Protein AF-A0A7C2F776-F1 (afdb_monomer_lite)

pLDDT: mean 83.26, std 16.02, range [35.5, 97.94]

Structure (mmCIF, N/CA/C/O backbone):
data_AF-A0A7C2F776-F1
#
_entry.id   AF-A0A7C2F776-F1
#
loop_
_atom_site.group_PDB
_atom_site.id
_atom_site.type_symbol
_atom_site.label_atom_id
_atom_site.label_alt_id
_atom_site.label_comp_id
_atom_site.label_asym_id
_atom_site.label_entity_id
_atom_site.label_seq_id
_atom_site.pdbx_PDB_ins_code
_atom_site.Cartn_x
_atom_site.Cartn_y
_atom_site.Cartn_z
_atom_site.occupancy
_atom_site.B_iso_or_equiv
_atom_site.auth_seq_id
_atom_site.auth_comp_id
_atom_site.auth_asym_id
_atom_site.auth_atom_id
_atom_site.pdbx_PDB_model_num
ATOM 1 N N . ARG A 1 1 ? -10.309 -4.445 28.073 1.00 80.62 1 ARG A N 1
ATOM 2 C CA . ARG A 1 1 ? -9.523 -4.459 29.338 1.00 80.62 1 ARG A CA 1
ATOM 3 C C . ARG A 1 1 ? -9.257 -3.067 29.926 1.00 80.62 1 ARG A C 1
ATOM 5 O O . ARG A 1 1 ? -9.629 -2.869 31.067 1.00 80.62 1 ARG A O 1
ATOM 12 N N . PHE A 1 2 ? -8.648 -2.115 29.204 1.00 92.31 2 PHE A N 1
ATOM 13 C CA . PHE A 1 2 ? -8.266 -0.810 29.790 1.00 92.31 2 PHE A CA 1
ATOM 14 C C . PHE A 1 2 ? -9.158 0.370 29.368 1.00 92.31 2 PHE A C 1
ATOM 16 O O . PHE A 1 2 ? -9.629 1.117 30.221 1.00 92.31 2 PHE A O 1
ATOM 23 N N . LEU A 1 3 ? -9.434 0.521 28.067 1.00 92.81 3 LEU A N 1
ATOM 24 C CA . LEU A 1 3 ? -10.125 1.705 27.530 1.00 92.81 3 LEU A CA 1
ATOM 25 C C . LEU A 1 3 ? -11.588 1.803 27.981 1.00 92.81 3 LEU A C 1
ATOM 27 O O . LEU A 1 3 ? -12.019 2.850 28.453 1.00 92.81 3 LEU A O 1
ATOM 31 N N . VAL A 1 4 ? -12.335 0.697 27.883 1.00 92.50 4 VAL A N 1
ATOM 32 C CA . VAL A 1 4 ? -13.761 0.648 28.243 1.00 92.50 4 VAL A CA 1
ATOM 33 C C . VAL A 1 4 ? -13.994 1.011 29.719 1.00 92.50 4 VAL A C 1
ATOM 35 O O . VAL A 1 4 ? -14.730 1.969 29.958 1.00 92.50 4 VAL A O 1
ATOM 38 N N . PRO A 1 5 ? -13.336 0.376 30.717 1.00 92.06 5 PRO A N 1
ATOM 39 C CA . PRO A 1 5 ? -13.535 0.757 32.119 1.00 92.06 5 PRO A CA 1
ATOM 40 C C . PRO A 1 5 ? -13.157 2.212 32.412 1.00 92.06 5 PRO A C 1
ATOM 42 O O . PRO A 1 5 ? -13.859 2.895 33.159 1.00 92.06 5 PRO A O 1
ATOM 45 N N . LYS A 1 6 ? -12.072 2.708 31.799 1.00 92.88 6 LYS A N 1
ATOM 46 C CA . LYS A 1 6 ? -11.618 4.097 31.954 1.00 92.88 6 LYS A CA 1
ATOM 47 C C . LYS A 1 6 ? -12.678 5.088 31.465 1.00 92.88 6 LYS A C 1
ATOM 49 O O . LYS A 1 6 ? -13.016 6.020 32.194 1.00 92.88 6 LYS A O 1
ATOM 54 N N . GLN A 1 7 ? -13.229 4.868 30.270 1.00 93.94 7 GLN A N 1
ATOM 55 C CA . GLN A 1 7 ? -14.255 5.742 29.696 1.00 93.94 7 GLN A CA 1
ATOM 56 C C . GLN A 1 7 ? -15.590 5.638 30.443 1.00 93.94 7 GLN A C 1
ATOM 58 O O . GLN A 1 7 ? -16.202 6.667 30.716 1.00 93.94 7 GLN A O 1
ATOM 63 N N . MET A 1 8 ? -16.013 4.436 30.855 1.00 92.06 8 MET A N 1
ATOM 64 C CA . MET A 1 8 ? -17.223 4.258 31.673 1.00 92.06 8 MET A CA 1
ATOM 65 C C . MET A 1 8 ? -17.137 5.045 32.984 1.00 92.06 8 MET A C 1
ATOM 67 O O . MET A 1 8 ? -18.049 5.818 33.286 1.00 92.06 8 MET A O 1
ATOM 71 N N . LYS A 1 9 ? -16.007 4.933 33.702 1.00 91.31 9 LYS A N 1
ATOM 72 C CA . LYS A 1 9 ? -15.755 5.677 34.945 1.00 91.31 9 LYS A CA 1
ATOM 73 C C . LYS A 1 9 ? -15.788 7.191 34.724 1.00 91.31 9 LYS A C 1
ATOM 75 O O . LYS A 1 9 ? -16.420 7.895 35.503 1.00 91.31 9 LYS A O 1
ATOM 80 N N . ALA A 1 10 ? -15.159 7.685 33.655 1.00 90.75 10 ALA A N 1
ATOM 81 C CA . ALA A 1 10 ? -15.147 9.113 33.325 1.00 90.75 10 ALA A CA 1
ATOM 82 C C . ALA A 1 10 ? -16.549 9.681 33.032 1.00 90.75 10 ALA A C 1
ATOM 84 O O . ALA A 1 10 ? -16.799 10.857 33.274 1.00 90.75 10 ALA A O 1
ATOM 85 N N . THR A 1 11 ? -17.469 8.850 32.533 1.00 89.31 11 THR A N 1
ATOM 86 C CA . THR A 1 11 ? -18.868 9.232 32.262 1.00 89.31 11 THR A CA 1
ATOM 87 C C . THR A 1 11 ? -19.850 8.886 33.385 1.00 89.31 11 THR A C 1
ATOM 89 O O . THR A 1 11 ? -21.048 9.083 33.210 1.00 89.31 11 THR A O 1
ATOM 92 N N . GLY A 1 12 ? -19.379 8.346 34.515 1.00 87.31 12 GLY A N 1
ATOM 93 C CA . GLY A 1 12 ? -20.242 7.936 35.631 1.00 87.31 12 GLY A CA 1
ATOM 94 C C . GLY A 1 12 ? -21.111 6.701 35.351 1.00 87.31 12 GLY A C 1
ATOM 95 O O . GLY A 1 12 ? -22.090 6.461 36.055 1.00 87.31 12 GLY A O 1
ATOM 96 N N . LEU A 1 13 ? -20.782 5.904 34.331 1.00 87.88 13 LEU A N 1
ATOM 97 C CA . LEU A 1 13 ? -21.519 4.686 34.001 1.00 87.88 13 LEU A CA 1
ATOM 98 C C . LEU A 1 13 ? -21.049 3.510 34.862 1.00 87.88 13 LEU A C 1
ATOM 100 O O . LEU A 1 13 ? -19.850 3.289 35.040 1.00 87.88 13 LEU A O 1
ATOM 104 N N . ARG A 1 14 ? -22.009 2.721 35.352 1.00 86.69 14 ARG A N 1
ATOM 105 C CA . ARG A 1 14 ? -21.772 1.472 36.084 1.00 86.69 14 ARG A CA 1
ATOM 106 C C . ARG A 1 14 ? -21.839 0.268 35.132 1.00 86.69 14 ARG A C 1
ATOM 108 O O . ARG A 1 14 ? -22.480 0.379 34.085 1.00 86.69 14 ARG A O 1
ATOM 115 N N . PRO A 1 15 ? -21.252 -0.889 35.492 1.00 84.19 15 PRO A N 1
ATOM 116 C CA . PRO A 1 15 ? -21.369 -2.131 34.712 1.00 84.19 15 PRO A CA 1
ATOM 117 C C . PRO A 1 15 ? -22.815 -2.578 34.450 1.00 84.19 15 PRO A C 1
ATOM 119 O O . PRO A 1 15 ? -23.092 -3.246 33.461 1.00 84.19 15 PRO A O 1
ATOM 122 N N . GLU A 1 16 ? -23.746 -2.179 35.316 1.00 84.50 16 GLU A N 1
ATOM 123 C CA . GLU A 1 16 ? -25.184 -2.431 35.174 1.00 84.50 16 GLU A CA 1
ATOM 124 C C . GLU A 1 16 ? -25.832 -1.600 34.055 1.00 84.50 16 GLU A C 1
ATOM 126 O O . GLU A 1 16 ? -26.869 -1.982 33.527 1.00 84.50 16 GLU A O 1
ATOM 131 N N . HIS A 1 17 ? -25.229 -0.469 33.677 1.00 85.12 17 HIS A N 1
ATOM 132 C CA . HIS A 1 17 ? -25.790 0.454 32.689 1.00 85.12 17 HIS A CA 1
ATOM 133 C C . HIS A 1 17 ? -25.336 0.143 31.260 1.00 85.12 17 HIS A C 1
ATOM 135 O O . HIS A 1 17 ? -26.083 0.387 30.314 1.00 85.12 17 HIS A O 1
ATOM 141 N N . LEU A 1 18 ? -24.098 -0.334 31.089 1.00 88.56 18 LEU A N 1
ATOM 142 C CA . LEU A 1 18 ? -23.457 -0.466 29.783 1.00 88.56 18 LEU A CA 1
ATOM 143 C C . LEU A 1 18 ? -22.517 -1.670 29.740 1.00 88.56 18 LEU A C 1
ATOM 145 O O . LEU A 1 18 ? -21.661 -1.831 30.609 1.00 88.56 18 LEU A O 1
ATOM 149 N N . GLU A 1 19 ? -22.622 -2.458 28.677 1.00 91.25 19 GLU A N 1
ATOM 150 C CA . GLU A 1 19 ? -21.680 -3.521 28.338 1.00 91.25 19 GLU A CA 1
ATOM 151 C C . GLU A 1 19 ? -21.302 -3.446 26.868 1.00 91.25 19 GLU A C 1
ATOM 153 O O . GLU A 1 19 ? -22.156 -3.350 25.992 1.00 91.25 19 GLU A O 1
ATOM 158 N N . PHE A 1 20 ? -20.001 -3.516 26.606 1.00 92.19 20 PHE A N 1
ATOM 159 C CA . PHE A 1 20 ? -19.478 -3.687 25.261 1.00 92.19 20 PHE A CA 1
ATOM 160 C C . PHE A 1 20 ? -19.271 -5.167 24.990 1.00 92.19 20 PHE A C 1
ATOM 162 O O . PHE A 1 20 ? -18.536 -5.823 25.726 1.00 92.19 20 PHE A O 1
ATOM 169 N N . GLN A 1 21 ? -19.877 -5.660 23.916 1.00 93.12 21 GLN A N 1
ATOM 170 C CA . GLN A 1 21 ? -19.554 -6.974 23.376 1.00 93.12 21 GLN A CA 1
ATOM 171 C C . GLN A 1 21 ? -18.449 -6.852 22.324 1.00 93.12 21 GLN A C 1
ATOM 173 O O . GLN A 1 21 ? -18.284 -5.799 21.696 1.00 93.12 21 GLN A O 1
ATOM 178 N N . ASP A 1 22 ? -17.725 -7.945 22.089 1.00 91.62 22 ASP A N 1
ATOM 179 C CA . ASP A 1 22 ? -16.634 -7.989 21.111 1.00 91.62 22 ASP A CA 1
ATOM 180 C C . ASP A 1 22 ? -17.056 -7.524 19.705 1.00 91.62 22 ASP A C 1
ATOM 182 O O . ASP A 1 22 ? -16.334 -6.706 19.133 1.00 91.62 22 ASP A O 1
ATOM 186 N N . PRO A 1 23 ? -18.238 -7.890 19.158 1.00 90.44 23 PRO A N 1
ATOM 187 C CA . PRO A 1 23 ? -18.688 -7.367 17.866 1.00 90.44 23 PRO A CA 1
ATOM 188 C C . PRO A 1 23 ? -18.869 -5.842 17.843 1.00 90.44 23 PRO A C 1
ATOM 190 O O . PRO A 1 23 ? -18.601 -5.198 16.829 1.00 90.44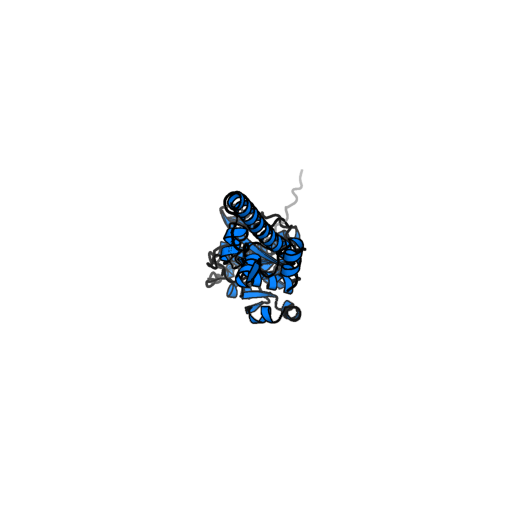 23 PRO A O 1
ATOM 193 N N . GLY A 1 24 ? -19.297 -5.239 18.958 1.00 91.25 24 GLY A N 1
ATOM 194 C CA . GLY A 1 24 ? -19.399 -3.785 19.083 1.00 91.25 24 GLY A CA 1
ATOM 195 C C . GLY A 1 24 ? -18.024 -3.117 19.090 1.00 91.25 24 GLY A C 1
ATOM 196 O O . GLY A 1 24 ? -17.810 -2.124 18.395 1.00 91.25 24 GLY A O 1
ATOM 197 N N . LEU A 1 25 ? -17.063 -3.690 19.821 1.00 92.38 25 LEU A N 1
ATOM 198 C CA . LEU A 1 25 ? -15.681 -3.198 19.839 1.00 92.38 25 LEU A CA 1
ATOM 199 C C . LEU A 1 25 ? -15.000 -3.350 18.477 1.00 92.38 25 LEU A C 1
ATOM 201 O O . LEU A 1 25 ? -14.364 -2.403 18.017 1.00 92.38 25 LEU A O 1
ATOM 205 N N . MET A 1 26 ? -15.179 -4.489 17.807 1.00 89.25 26 MET A N 1
ATOM 206 C CA . MET A 1 26 ? -14.661 -4.709 16.455 1.00 89.25 26 MET A CA 1
ATOM 207 C C . MET A 1 26 ? -15.255 -3.717 15.457 1.00 89.25 26 MET A C 1
ATOM 209 O O . MET A 1 26 ? -14.508 -3.121 14.685 1.00 89.25 26 MET A O 1
ATOM 213 N N . SER A 1 27 ? -16.563 -3.443 15.537 1.00 89.00 27 SER A N 1
ATOM 214 C CA . SER A 1 27 ? -17.199 -2.420 14.700 1.00 89.00 27 SER A CA 1
ATOM 215 C C . SER A 1 27 ? -16.596 -1.031 14.937 1.00 89.00 27 SER A C 1
ATOM 217 O O . SER A 1 27 ? -16.302 -0.323 13.978 1.00 89.00 27 SER A O 1
ATOM 219 N N . LEU A 1 28 ? -16.329 -0.639 16.189 1.00 90.88 28 LEU A N 1
ATOM 220 C CA . LEU A 1 28 ? -15.639 0.626 16.477 1.00 90.88 28 LEU A CA 1
ATOM 221 C C . LEU A 1 28 ? -14.243 0.675 15.846 1.00 90.88 28 LEU A C 1
ATOM 223 O O . LEU A 1 28 ? -13.892 1.680 15.226 1.00 90.88 28 LEU A O 1
ATOM 227 N N . ILE A 1 29 ? -13.478 -0.411 15.976 1.00 88.56 29 ILE A N 1
ATOM 228 C CA . ILE A 1 29 ? -12.121 -0.518 15.432 1.00 88.56 29 ILE A CA 1
ATOM 229 C C . ILE A 1 29 ? -12.142 -0.398 13.902 1.00 88.56 29 ILE A C 1
ATOM 231 O O . ILE A 1 29 ? -11.414 0.427 13.356 1.00 88.56 29 ILE A O 1
ATOM 235 N N . GLN A 1 30 ? -12.993 -1.168 13.223 1.00 83.44 30 GLN A N 1
ATOM 236 C CA . GLN A 1 30 ? -13.024 -1.263 11.759 1.00 83.44 30 GLN A CA 1
ATOM 237 C C . GLN A 1 30 ? -13.706 -0.058 11.095 1.00 83.44 30 GLN A C 1
ATOM 239 O O . GLN A 1 30 ? -13.187 0.499 10.129 1.00 83.44 30 GLN A O 1
ATOM 244 N N . ASN A 1 31 ? -14.842 0.388 11.637 1.00 86.19 31 ASN A N 1
ATOM 245 C CA . ASN A 1 31 ? -15.750 1.308 10.942 1.00 86.19 31 ASN A CA 1
ATOM 246 C C . ASN A 1 31 ? -15.657 2.763 11.427 1.00 86.19 31 ASN A C 1
ATOM 248 O O . ASN A 1 31 ? -16.145 3.679 10.759 1.00 86.19 31 ASN A O 1
ATOM 252 N N . TYR A 1 32 ? -15.052 3.010 12.594 1.00 87.69 32 TYR A N 1
ATOM 253 C CA . TYR A 1 32 ? -15.025 4.343 13.217 1.00 87.69 32 TYR A CA 1
ATOM 254 C C . TYR A 1 32 ? -13.618 4.824 13.593 1.00 87.69 32 TYR A C 1
ATOM 256 O O . TYR A 1 32 ? -13.451 5.996 13.953 1.00 87.69 32 TYR A O 1
ATOM 264 N N . THR A 1 33 ? -12.585 3.984 13.441 1.00 85.88 33 THR A N 1
ATOM 265 C CA . THR A 1 33 ? -11.194 4.349 13.744 1.00 85.88 33 THR A CA 1
ATOM 266 C C . THR A 1 33 ? -10.223 3.978 12.627 1.00 85.88 33 THR A C 1
ATOM 268 O O . THR A 1 33 ? -10.381 2.962 11.965 1.00 85.88 33 THR A O 1
ATOM 271 N N . ARG A 1 34 ? -9.191 4.807 12.416 1.00 79.44 34 ARG A N 1
ATOM 272 C CA . ARG A 1 34 ? -8.115 4.535 11.459 1.00 79.44 34 ARG A CA 1
ATOM 273 C C . ARG A 1 34 ? -6.801 5.139 11.939 1.00 79.44 34 ARG A C 1
ATOM 275 O O . ARG A 1 34 ? -6.441 6.255 11.598 1.00 79.44 34 ARG A O 1
ATOM 282 N N . GLU A 1 35 ? -6.129 4.410 12.816 1.00 76.25 35 GLU A N 1
ATOM 283 C CA . GLU A 1 35 ? -4.853 4.799 13.428 1.00 76.25 35 GLU A CA 1
ATOM 284 C C . GLU A 1 35 ? -4.020 3.548 13.738 1.00 76.25 35 GLU A C 1
ATOM 286 O O . GLU A 1 35 ? -4.560 2.442 13.727 1.00 76.25 35 GLU A O 1
ATOM 291 N N . ALA A 1 36 ? -2.716 3.700 13.975 1.00 69.44 36 ALA A N 1
ATOM 292 C CA . ALA A 1 36 ? -1.867 2.620 14.494 1.00 69.44 36 ALA A CA 1
ATOM 293 C C . ALA A 1 36 ? -1.982 2.461 16.025 1.00 69.44 36 ALA A C 1
ATOM 295 O O . ALA A 1 36 ? -1.753 1.380 16.558 1.00 69.44 36 ALA A O 1
ATOM 296 N N . GLY A 1 37 ? -2.336 3.542 16.730 1.00 85.00 37 GLY A N 1
ATOM 297 C CA . GLY A 1 37 ? -2.567 3.551 18.174 1.00 85.00 37 GLY A CA 1
ATOM 298 C C . GLY A 1 37 ? -4.021 3.262 18.557 1.00 85.00 37 GLY A C 1
ATOM 299 O O . GLY A 1 37 ? -4.775 2.665 17.799 1.00 85.00 37 GLY A O 1
ATOM 300 N N . VAL A 1 38 ? -4.417 3.712 19.752 1.00 91.94 38 VAL A N 1
ATOM 301 C CA . VAL A 1 38 ? -5.781 3.532 20.293 1.00 91.94 38 VAL A CA 1
ATOM 302 C C . VAL A 1 38 ? -6.421 4.838 20.789 1.00 91.94 38 VAL A C 1
ATOM 304 O O . VAL A 1 38 ? -7.360 4.808 21.585 1.00 91.94 38 VAL A O 1
ATOM 307 N N . ARG A 1 39 ? -5.905 6.003 20.375 1.00 90.06 39 ARG A N 1
ATOM 308 C CA . ARG A 1 39 ? -6.385 7.314 20.850 1.00 90.06 39 ARG A CA 1
ATOM 309 C C . ARG A 1 39 ? -7.769 7.639 20.294 1.00 90.06 39 ARG A C 1
ATOM 311 O O . ARG A 1 39 ? -8.663 8.043 21.037 1.00 90.06 39 ARG A O 1
ATOM 318 N N . ASN A 1 40 ? -7.953 7.465 18.992 1.00 89.44 40 ASN A N 1
ATOM 319 C CA . ASN A 1 40 ? -9.249 7.603 18.346 1.00 89.44 40 ASN A CA 1
ATOM 320 C C . ASN A 1 40 ? -10.217 6.503 18.808 1.00 89.44 40 ASN A C 1
ATOM 322 O O . ASN A 1 40 ? -11.383 6.805 19.054 1.00 89.44 40 ASN A O 1
ATOM 326 N N . LEU A 1 41 ? -9.743 5.271 19.024 1.00 93.06 41 LEU A N 1
ATOM 327 C CA . LEU A 1 41 ? -10.566 4.213 19.628 1.00 93.06 41 LEU A CA 1
ATOM 328 C C . LEU A 1 41 ? -11.072 4.604 21.018 1.00 93.06 41 LEU A C 1
ATOM 330 O O . LEU A 1 41 ? -12.265 4.493 21.297 1.00 93.06 41 LEU A O 1
ATOM 334 N N . GLU A 1 42 ? -10.197 5.126 21.876 1.00 94.19 42 GLU A N 1
ATOM 335 C CA . GLU A 1 42 ? -10.589 5.639 23.188 1.00 94.19 42 GLU A CA 1
ATOM 336 C C . GLU A 1 42 ? -11.627 6.769 23.070 1.00 94.19 42 GLU A C 1
ATOM 338 O O . GLU A 1 42 ? -12.612 6.788 23.815 1.00 94.19 42 GLU A O 1
ATOM 343 N N . ARG A 1 43 ? -11.448 7.682 22.106 1.00 93.44 43 ARG A N 1
ATOM 344 C CA . ARG A 1 43 ? -12.391 8.777 21.842 1.00 93.44 43 ARG A CA 1
ATOM 345 C C . ARG A 1 43 ? -13.769 8.266 21.427 1.00 93.44 43 ARG A C 1
ATOM 347 O O . ARG A 1 43 ? -14.768 8.771 21.946 1.00 93.44 43 ARG A O 1
ATOM 354 N N . GLU A 1 44 ? -13.835 7.293 20.521 1.00 94.12 44 GLU A N 1
ATOM 355 C CA . GLU A 1 44 ? -15.107 6.740 20.045 1.00 94.12 44 GLU A CA 1
ATOM 356 C C . GLU A 1 44 ? -15.811 5.902 21.121 1.00 94.12 44 GLU A C 1
ATOM 358 O O . GLU A 1 44 ? -17.019 6.058 21.309 1.00 94.12 44 GLU A O 1
ATOM 363 N N . ILE A 1 45 ? -15.071 5.135 21.932 1.00 95.12 45 ILE A N 1
ATOM 364 C CA . ILE A 1 45 ? -15.626 4.497 23.140 1.00 95.12 45 ILE A CA 1
ATOM 365 C C . ILE A 1 45 ? -16.229 5.566 24.068 1.00 95.12 45 ILE A C 1
ATOM 367 O O . ILE A 1 45 ? -17.359 5.424 24.535 1.00 95.12 45 ILE A O 1
ATOM 371 N N . GLY A 1 46 ? -15.524 6.679 24.290 1.00 94.06 46 GLY A N 1
ATOM 372 C CA . GLY A 1 46 ? -16.034 7.801 25.081 1.00 94.06 46 GLY A CA 1
ATOM 373 C C . GLY A 1 46 ? -17.284 8.463 24.483 1.00 94.06 46 GLY A C 1
ATOM 374 O O . GLY A 1 46 ? -18.184 8.864 25.225 1.00 94.06 46 GLY A O 1
ATOM 375 N N . ASN A 1 47 ? -17.381 8.565 23.152 1.00 94.19 47 ASN A N 1
ATOM 376 C CA . ASN A 1 47 ? -18.577 9.067 22.465 1.00 94.19 47 ASN A CA 1
ATOM 377 C C . ASN A 1 47 ? -19.790 8.168 22.724 1.00 94.19 47 ASN A C 1
ATOM 379 O O . ASN A 1 47 ? -20.864 8.686 23.043 1.00 94.19 47 ASN A O 1
ATOM 383 N N . VAL A 1 48 ? -19.608 6.847 22.637 1.00 93.69 48 VAL A N 1
ATOM 384 C CA . VAL A 1 48 ? -20.644 5.856 22.959 1.00 93.69 48 VAL A CA 1
ATOM 385 C C . VAL A 1 48 ? -21.087 6.008 24.415 1.00 93.69 48 VAL A C 1
ATOM 387 O O . VAL A 1 48 ? -22.273 6.229 24.666 1.00 93.69 48 VAL A O 1
ATOM 390 N N . CYS A 1 49 ? -20.146 6.014 25.365 1.00 93.75 49 CYS A N 1
ATOM 391 C CA . CYS A 1 49 ? -20.448 6.191 26.787 1.00 93.75 49 CYS A CA 1
ATOM 392 C C . CYS A 1 49 ? -21.233 7.488 27.062 1.00 93.75 49 CYS A C 1
ATOM 394 O O . CYS A 1 49 ? -22.254 7.463 27.746 1.00 93.75 49 CYS A O 1
ATOM 396 N N . ARG A 1 50 ? -20.832 8.627 26.476 1.00 93.19 50 ARG A N 1
ATOM 397 C CA . ARG A 1 50 ? -21.552 9.907 26.642 1.00 93.19 50 ARG A CA 1
ATOM 398 C C . ARG A 1 50 ? -22.966 9.890 26.061 1.00 93.19 50 ARG A C 1
ATOM 400 O O . ARG A 1 50 ? -23.829 10.610 26.562 1.00 93.19 50 ARG A O 1
ATOM 407 N N . LYS A 1 51 ? -23.213 9.148 24.977 1.00 91.62 51 LYS A N 1
ATOM 408 C CA . LYS A 1 51 ? -24.563 9.024 24.403 1.00 91.62 51 LYS A CA 1
ATOM 409 C C . LYS A 1 51 ? -25.461 8.162 25.283 1.00 91.62 51 LYS A C 1
ATOM 411 O O . LYS A 1 51 ? -26.586 8.570 25.548 1.00 91.62 51 LYS A O 1
ATOM 416 N N . VAL A 1 52 ? -24.937 7.059 25.813 1.00 90.12 52 VAL A N 1
ATOM 417 C CA . VAL A 1 52 ? -25.668 6.204 26.761 1.00 90.12 52 VAL A CA 1
ATOM 418 C C . VAL A 1 52 ? -25.970 6.955 28.059 1.00 90.12 52 VAL A C 1
ATOM 420 O O . VAL A 1 52 ? -27.115 6.972 28.499 1.00 90.12 52 VAL A O 1
ATOM 423 N N . ALA A 1 53 ? -24.990 7.664 28.628 1.00 89.00 53 ALA A N 1
ATOM 424 C CA . ALA A 1 53 ? -25.204 8.482 29.823 1.00 89.00 53 ALA A CA 1
ATOM 425 C C . ALA A 1 53 ? -26.302 9.539 29.607 1.00 89.00 53 ALA A C 1
ATOM 427 O O . ALA A 1 53 ? -27.175 9.706 30.454 1.00 89.00 53 ALA A O 1
ATOM 428 N N . ARG A 1 54 ? -26.317 10.204 28.442 1.00 88.12 54 ARG A N 1
ATOM 429 C CA . ARG A 1 54 ? -27.390 11.146 28.083 1.00 88.12 54 ARG A CA 1
ATOM 430 C C . ARG A 1 54 ? -28.759 10.481 27.975 1.00 88.12 54 ARG A C 1
ATOM 432 O O . ARG A 1 54 ? -29.725 11.058 28.454 1.00 88.12 54 ARG A O 1
ATOM 439 N N . GLN A 1 55 ? -28.850 9.292 27.380 1.00 86.69 55 GLN A N 1
ATOM 440 C CA . GLN A 1 55 ? -30.112 8.547 27.290 1.00 86.69 55 GLN A CA 1
ATOM 441 C C . GLN A 1 55 ? -30.658 8.187 28.675 1.00 86.69 55 GLN A C 1
ATOM 443 O O . GLN A 1 55 ? -31.851 8.352 28.908 1.00 86.69 55 GLN A O 1
ATOM 448 N N . ILE A 1 56 ? -29.788 7.774 29.601 1.00 85.06 56 ILE A N 1
ATOM 449 C CA . ILE A 1 56 ? -30.166 7.466 30.987 1.00 85.06 56 ILE A CA 1
ATOM 450 C C . ILE A 1 56 ? -30.699 8.719 31.692 1.00 85.06 56 ILE A C 1
ATOM 452 O O . ILE A 1 56 ? -31.817 8.701 32.193 1.00 85.06 56 ILE A O 1
ATOM 456 N N . VAL A 1 57 ? -29.963 9.835 31.646 1.00 84.62 57 VAL A N 1
ATOM 457 C CA . VAL A 1 57 ? -30.383 11.102 32.282 1.00 84.62 57 VAL A CA 1
ATOM 458 C C . VAL A 1 57 ? -31.689 11.644 31.677 1.00 84.62 57 VAL A C 1
ATOM 460 O O . VAL A 1 57 ? -32.557 12.160 32.385 1.00 84.62 57 VAL A O 1
ATOM 463 N N . MET A 1 58 ? -31.878 11.509 30.362 1.00 83.00 58 MET A N 1
ATOM 464 C CA . MET A 1 58 ? -33.134 11.891 29.705 1.00 83.00 58 MET A CA 1
ATOM 465 C C . MET A 1 58 ? -34.300 10.983 30.115 1.00 83.00 58 MET A C 1
ATOM 467 O O . MET A 1 58 ? -35.402 11.474 30.343 1.00 83.00 58 MET A O 1
ATOM 471 N N . ALA A 1 59 ? -34.070 9.677 30.255 1.00 78.00 59 ALA A N 1
ATOM 472 C CA . ALA A 1 59 ? -35.089 8.743 30.726 1.00 78.00 59 ALA A CA 1
ATOM 473 C C . ALA A 1 59 ? -35.464 8.996 32.197 1.00 78.00 59 ALA A C 1
ATOM 475 O O . ALA A 1 59 ? -36.642 8.935 32.546 1.00 78.00 59 ALA A O 1
ATOM 476 N N . GLU A 1 60 ? -34.490 9.333 33.048 1.00 75.50 60 GLU A N 1
ATOM 477 C CA . GLU A 1 60 ? -34.722 9.707 34.450 1.00 75.50 60 GLU A CA 1
ATOM 478 C C . GLU A 1 60 ? -35.544 10.987 34.567 1.00 75.50 60 GLU A C 1
ATOM 480 O O . GLU A 1 60 ? -36.561 10.994 35.258 1.00 75.50 60 GLU A O 1
ATOM 485 N N . SER A 1 61 ? -35.177 12.037 33.828 1.00 71.69 61 SER A N 1
ATOM 486 C CA . SER A 1 61 ? -35.922 13.304 33.853 1.00 71.69 61 SER A CA 1
ATOM 487 C C . SER A 1 61 ? -37.346 13.165 33.293 1.00 71.69 61 SER A C 1
ATOM 489 O O . SER A 1 61 ? -38.286 13.739 33.847 1.00 71.69 61 SER A O 1
ATOM 491 N N . ALA A 1 62 ? -37.554 12.341 32.258 1.00 68.81 62 ALA A N 1
ATOM 492 C CA . ALA A 1 62 ? -38.890 12.015 31.754 1.00 68.81 62 ALA A CA 1
ATOM 493 C C . ALA A 1 62 ? -39.730 11.224 32.777 1.00 68.81 62 ALA A C 1
ATOM 495 O O . ALA A 1 62 ? -40.924 11.489 32.943 1.00 68.81 62 ALA A O 1
ATOM 496 N N . ALA A 1 63 ? -39.116 10.279 33.493 1.00 66.44 63 ALA A N 1
ATOM 497 C CA . ALA A 1 63 ? -39.784 9.518 34.544 1.00 66.44 63 ALA A CA 1
ATOM 498 C C . ALA A 1 63 ? -40.114 10.378 35.777 1.00 66.44 63 ALA A C 1
ATOM 500 O O . ALA A 1 63 ? -41.176 10.209 36.378 1.00 66.44 63 ALA A O 1
ATOM 501 N N . GLU A 1 64 ? -39.254 11.328 36.145 1.00 64.06 64 GLU A N 1
ATOM 502 C CA . GLU A 1 64 ? -39.519 12.300 37.214 1.00 64.06 64 GLU A CA 1
ATOM 503 C C . GLU A 1 64 ? -40.658 13.262 36.852 1.00 64.06 64 GLU A C 1
ATOM 505 O O . GLU A 1 64 ? -41.554 13.484 37.672 1.00 64.06 64 GLU A O 1
ATOM 510 N N . ALA A 1 65 ? -40.709 13.738 35.602 1.00 61.69 65 ALA A N 1
ATOM 511 C CA . ALA A 1 65 ? -41.822 14.545 35.097 1.00 61.69 65 ALA A CA 1
ATOM 512 C C . ALA A 1 65 ? -43.170 13.792 35.140 1.00 61.69 65 ALA A C 1
ATOM 514 O O . ALA A 1 65 ? -44.218 14.398 35.373 1.00 61.69 65 ALA A O 1
ATOM 515 N N . GLN A 1 66 ? -43.157 12.464 34.970 1.00 58.72 66 GLN A N 1
ATOM 516 C CA . GLN A 1 66 ? -44.349 11.615 35.103 1.00 58.72 66 GLN A CA 1
ATOM 517 C C . GLN A 1 66 ? -44.699 11.282 36.569 1.00 58.72 66 GLN A C 1
ATOM 519 O O . GLN A 1 66 ? -45.882 11.208 36.917 1.00 58.72 66 GLN A O 1
ATOM 524 N N . ARG A 1 67 ? -43.705 11.145 37.459 1.00 58.31 67 ARG A N 1
ATOM 525 C CA . ARG A 1 67 ? -43.896 10.879 38.904 1.00 58.31 67 ARG A CA 1
ATOM 526 C C . ARG A 1 67 ? -44.570 12.023 39.661 1.00 58.31 67 ARG A C 1
ATOM 528 O O . ARG A 1 67 ? -45.233 11.761 40.663 1.00 58.31 67 ARG A O 1
ATOM 535 N N . GLY A 1 68 ? -44.514 13.254 39.146 1.00 51.47 68 GLY A N 1
ATOM 536 C CA . GLY A 1 68 ? -45.313 14.379 39.649 1.00 51.47 68 GLY A CA 1
A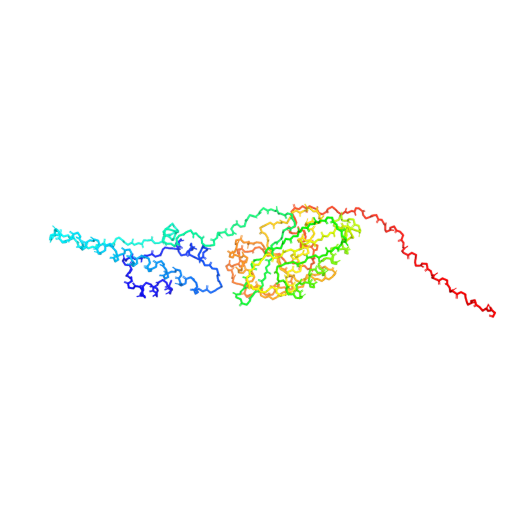TOM 537 C C . GLY A 1 68 ? -46.834 14.129 39.668 1.00 51.47 68 GLY A C 1
ATOM 538 O O . GLY A 1 68 ? -47.559 14.882 40.312 1.00 51.47 68 GLY A O 1
ATOM 539 N N . ARG A 1 69 ? -47.331 13.066 39.008 1.00 52.22 69 ARG A N 1
ATOM 540 C CA . ARG A 1 69 ? -48.757 12.688 38.965 1.00 52.22 69 ARG A CA 1
ATOM 541 C C . ARG A 1 69 ? -49.119 11.371 39.666 1.00 52.22 69 ARG A C 1
ATOM 543 O O . ARG A 1 69 ? -50.306 11.099 39.810 1.00 52.22 69 ARG A O 1
ATOM 550 N N . SER A 1 70 ? -48.168 10.554 40.132 1.00 49.91 70 SER A N 1
ATOM 551 C CA . SER A 1 70 ? -48.501 9.311 40.853 1.00 49.91 70 SER A CA 1
ATOM 552 C C . SER A 1 70 ? -47.391 8.871 41.812 1.00 49.91 70 SER A C 1
ATOM 554 O O . SER A 1 70 ? -46.249 8.653 41.420 1.00 49.91 70 SER A O 1
ATOM 556 N N . ARG A 1 71 ? -47.744 8.726 43.097 1.00 48.78 71 ARG A N 1
ATOM 557 C CA . ARG A 1 71 ? -46.835 8.533 44.249 1.00 48.78 71 ARG A CA 1
ATOM 558 C C . ARG A 1 71 ? -46.274 7.114 44.426 1.00 48.78 71 ARG A C 1
ATOM 560 O O . ARG A 1 71 ? -45.638 6.839 45.440 1.00 48.78 71 ARG A O 1
ATOM 567 N N . LYS A 1 72 ? -46.497 6.199 43.483 1.00 47.56 72 LYS A N 1
ATOM 568 C CA . LYS A 1 72 ? -45.958 4.832 43.542 1.00 47.56 72 LYS A CA 1
ATOM 569 C C . LYS A 1 72 ? -45.452 4.420 42.166 1.00 47.56 72 LYS A C 1
ATOM 571 O O . LYS A 1 72 ? -46.227 3.994 41.318 1.00 47.56 72 LYS A O 1
ATOM 576 N N . SER A 1 73 ? -44.146 4.526 41.955 1.00 45.16 73 SER A N 1
ATOM 577 C CA . SER A 1 73 ? -43.482 3.911 40.805 1.00 45.16 73 SER A CA 1
ATOM 578 C C . SER A 1 73 ? -42.263 3.127 41.293 1.00 45.16 73 SER A C 1
ATOM 580 O O . SER A 1 73 ? -41.569 3.619 42.187 1.00 45.16 73 SER A O 1
ATOM 582 N N . PRO A 1 74 ? -41.996 1.931 40.740 1.00 46.03 74 PRO A N 1
ATOM 583 C CA . PRO A 1 74 ? -40.835 1.124 41.107 1.00 46.03 74 PRO A CA 1
ATOM 584 C C . PRO A 1 74 ? -39.516 1.871 40.819 1.00 46.03 74 PRO A C 1
ATOM 586 O O . PRO A 1 74 ? -39.520 2.862 40.072 1.00 46.03 74 PRO A O 1
ATOM 589 N N . PRO A 1 75 ? -38.387 1.447 41.424 1.00 52.50 75 PRO A N 1
ATOM 590 C CA . PRO A 1 75 ? -37.070 1.986 41.094 1.00 52.50 75 PRO A CA 1
ATOM 591 C C . PRO A 1 75 ? -36.835 1.905 39.580 1.00 52.50 75 PRO A C 1
ATOM 593 O O . PRO A 1 75 ? -37.195 0.917 38.942 1.00 52.50 75 PRO A O 1
ATOM 596 N N . LEU A 1 76 ? -36.271 2.972 39.005 1.00 54.25 76 LEU A N 1
ATOM 597 C CA . LEU A 1 76 ? -35.922 3.036 37.587 1.00 54.25 76 LEU A CA 1
ATOM 598 C C . LEU A 1 76 ? -34.744 2.091 37.353 1.00 54.25 76 LEU A C 1
ATOM 600 O O . LEU A 1 76 ? -33.586 2.472 37.494 1.00 54.25 76 LEU A O 1
ATOM 604 N N . VAL A 1 77 ? -35.043 0.829 37.061 1.00 53.66 77 VAL A N 1
ATOM 605 C CA . VAL A 1 77 ? -34.047 -0.109 36.553 1.00 53.66 77 VAL A CA 1
ATOM 606 C C . VAL A 1 77 ? -33.930 0.181 35.067 1.00 53.66 77 VAL A C 1
ATOM 608 O O . VAL A 1 77 ? -34.753 -0.266 34.268 1.00 53.66 77 VAL A O 1
ATOM 611 N N . HIS A 1 78 ? -32.943 0.993 34.696 1.00 62.69 78 HIS A N 1
ATOM 612 C CA . HIS A 1 78 ? -32.632 1.176 33.285 1.00 62.69 78 HIS A CA 1
ATOM 613 C C . HIS A 1 78 ? -32.123 -0.152 32.728 1.00 62.69 78 HIS A C 1
ATOM 615 O O . HIS A 1 78 ? -31.234 -0.756 33.337 1.00 62.69 78 HIS A O 1
ATOM 621 N N . PRO A 1 79 ? -32.663 -0.632 31.597 1.00 67.38 79 PRO A N 1
ATOM 622 C CA . PRO A 1 79 ? -32.149 -1.838 30.977 1.00 67.38 79 PRO A CA 1
ATOM 623 C C . PRO A 1 79 ? -30.689 -1.613 30.579 1.00 67.38 79 PRO A C 1
ATOM 625 O O . PRO A 1 79 ? -30.344 -0.594 29.975 1.00 67.38 79 PRO A O 1
ATOM 628 N N . LYS A 1 80 ? -29.836 -2.577 30.930 1.00 82.50 80 LYS A N 1
ATOM 629 C CA . LYS A 1 80 ? -28.421 -2.593 30.560 1.00 82.50 80 LYS A CA 1
ATOM 630 C C . LYS A 1 80 ? -28.293 -2.427 29.048 1.00 82.50 80 LYS A C 1
ATOM 632 O O . LYS A 1 80 ? -28.809 -3.244 28.284 1.00 82.50 80 LYS A O 1
ATOM 637 N N . VAL A 1 81 ? -27.602 -1.381 28.606 1.00 86.12 81 VAL A N 1
ATOM 638 C CA . VAL A 1 81 ? -27.349 -1.170 27.181 1.00 86.12 81 VAL A CA 1
ATOM 639 C C . VAL A 1 81 ? -26.220 -2.097 26.756 1.00 86.12 81 VAL A C 1
ATOM 641 O O . VAL A 1 81 ? -25.085 -1.960 27.208 1.00 86.12 81 VAL A O 1
ATOM 644 N N . VAL A 1 82 ? -26.535 -3.042 25.878 1.00 90.69 82 VAL A N 1
ATOM 645 C CA . VAL A 1 82 ? -25.549 -3.928 25.259 1.00 90.69 82 VAL A CA 1
ATOM 646 C C . VAL A 1 82 ? -25.128 -3.318 23.926 1.00 90.69 82 VAL A C 1
ATOM 648 O O . VAL A 1 82 ? -25.961 -3.067 23.054 1.00 90.69 82 VAL A O 1
ATOM 651 N N . VAL A 1 83 ? -23.837 -3.033 23.783 1.00 90.88 83 VAL A N 1
ATOM 652 C CA . VAL A 1 83 ? -23.260 -2.449 22.571 1.00 90.88 83 VAL A CA 1
ATOM 653 C C . VAL A 1 83 ? -22.721 -3.566 21.691 1.00 90.88 83 VAL A C 1
ATOM 655 O O . VAL A 1 83 ? -21.603 -4.049 21.889 1.00 90.88 83 VAL A O 1
ATOM 658 N N . ASP A 1 84 ? -23.536 -3.952 20.715 1.00 91.06 84 ASP A N 1
ATOM 659 C CA . ASP A 1 84 ? -23.160 -4.780 19.573 1.00 91.06 84 ASP A CA 1
ATOM 660 C C . ASP A 1 84 ? -22.865 -3.904 18.334 1.00 91.06 84 ASP A C 1
ATOM 662 O O . ASP A 1 84 ? -22.921 -2.671 18.385 1.00 91.06 84 ASP A O 1
ATOM 666 N N . ALA A 1 85 ? -22.548 -4.525 17.195 1.00 88.19 85 ALA A N 1
ATOM 667 C CA . ALA A 1 85 ? -22.228 -3.796 15.966 1.00 88.19 85 ALA A CA 1
ATOM 668 C C . ALA A 1 85 ? -23.385 -2.909 15.457 1.00 88.19 85 ALA A C 1
ATOM 670 O O . ALA A 1 85 ? -23.130 -1.833 14.911 1.00 88.19 85 ALA A O 1
ATOM 671 N N . ARG A 1 86 ? -24.648 -3.319 15.658 1.00 89.38 86 ARG A N 1
ATOM 672 C CA . ARG A 1 86 ? -25.834 -2.550 15.238 1.00 89.38 86 ARG A CA 1
ATOM 673 C C . ARG A 1 86 ? -26.027 -1.329 16.128 1.00 89.38 86 ARG A C 1
ATOM 675 O O . ARG A 1 86 ? -26.217 -0.220 15.625 1.00 89.38 86 ARG A O 1
ATOM 682 N N . LYS A 1 87 ? -25.889 -1.511 17.442 1.00 90.31 87 LYS A N 1
ATOM 683 C CA . LYS A 1 87 ? -26.009 -0.443 18.435 1.00 90.31 87 LYS A CA 1
ATOM 684 C C . LYS A 1 87 ? -24.946 0.631 18.251 1.00 90.31 87 LYS A C 1
ATOM 686 O O . LYS A 1 87 ? -25.238 1.808 18.450 1.00 90.31 87 LYS A O 1
ATOM 691 N N . VAL A 1 88 ? -23.736 0.259 17.826 1.00 90.06 88 VAL A N 1
ATOM 692 C CA . VAL A 1 88 ? -22.701 1.236 17.450 1.00 90.06 88 VAL A CA 1
ATOM 693 C C . VAL A 1 88 ? -23.192 2.152 16.325 1.00 90.06 88 VAL A C 1
ATOM 695 O O . VAL A 1 88 ? -23.024 3.363 16.439 1.00 90.06 88 VAL A O 1
ATOM 698 N N . GLY A 1 89 ? -23.846 1.612 15.292 1.00 87.44 89 GLY A N 1
ATOM 699 C CA . GLY A 1 89 ? -24.423 2.398 14.195 1.00 87.44 89 GLY A CA 1
ATOM 700 C C . GLY A 1 89 ? -25.553 3.327 14.641 1.00 87.44 89 GLY A C 1
ATOM 701 O O . GLY A 1 89 ? -25.563 4.504 14.283 1.00 87.44 89 GLY A O 1
ATOM 702 N N . GLU A 1 90 ? -26.462 2.844 15.491 1.00 89.50 90 GLU A N 1
ATOM 703 C CA . GLU A 1 90 ? -27.518 3.681 16.085 1.00 89.50 90 GLU A CA 1
ATOM 704 C C . GLU A 1 90 ? -26.941 4.827 16.926 1.00 89.50 90 GLU A C 1
ATOM 706 O O . GLU A 1 90 ? -27.437 5.955 16.899 1.00 89.50 90 GLU A O 1
ATOM 711 N N . LEU A 1 91 ? -25.884 4.541 17.693 1.00 90.38 91 LEU A N 1
ATOM 712 C CA . LEU A 1 91 ? -25.286 5.513 18.593 1.00 90.38 91 LEU A CA 1
ATOM 713 C C . LEU A 1 91 ? -24.379 6.483 17.851 1.00 90.38 91 LEU A C 1
ATOM 715 O O . LEU A 1 91 ? -24.508 7.675 18.071 1.00 90.38 91 LEU A O 1
ATOM 719 N N . LEU A 1 92 ? -23.454 6.050 17.001 1.00 90.69 92 LEU A N 1
ATOM 720 C CA . LEU A 1 92 ? -22.466 6.932 16.365 1.00 90.69 92 LEU A CA 1
ATOM 721 C C . LEU A 1 92 ? -22.892 7.454 14.988 1.00 90.69 92 LEU A C 1
ATOM 723 O O . LEU A 1 92 ? -22.268 8.397 14.496 1.00 90.69 92 LEU A O 1
ATOM 727 N N . GLY A 1 93 ? -23.977 6.927 14.421 1.00 88.62 93 GLY A N 1
ATOM 728 C CA . GLY A 1 93 ? -24.407 7.216 13.058 1.00 88.62 93 GLY A CA 1
ATOM 729 C C . GLY A 1 93 ? -23.730 6.292 12.037 1.00 88.62 93 GLY A C 1
ATOM 730 O O . GLY A 1 93 ? -23.120 5.290 12.423 1.00 88.62 93 GLY A O 1
ATOM 731 N N . PRO A 1 94 ? -23.830 6.600 10.731 1.00 86.19 94 PRO A N 1
ATOM 732 C CA . PRO A 1 94 ? -23.278 5.746 9.683 1.00 86.19 94 PRO A CA 1
ATOM 733 C C . PRO A 1 94 ? -21.762 5.523 9.862 1.00 86.19 94 PRO A C 1
ATOM 735 O O . PRO A 1 94 ? -21.075 6.417 10.372 1.00 86.19 94 PRO A O 1
ATOM 738 N N . PRO A 1 95 ? -21.230 4.357 9.440 1.00 83.12 95 PRO A N 1
ATOM 739 C CA . PRO A 1 95 ? -19.795 4.079 9.415 1.00 83.12 95 PRO A CA 1
ATOM 740 C C . PRO A 1 95 ? -19.003 5.233 8.800 1.00 83.12 95 PRO A C 1
ATOM 742 O O . PRO A 1 95 ? -19.318 5.690 7.699 1.00 83.12 95 PRO A O 1
ATOM 745 N N . ARG A 1 96 ? -17.974 5.712 9.507 1.00 81.31 96 ARG A N 1
ATOM 746 C CA . ARG A 1 96 ? -17.091 6.780 8.997 1.00 81.31 96 ARG A CA 1
ATOM 747 C C . ARG A 1 96 ? -16.069 6.236 8.015 1.00 81.31 96 ARG A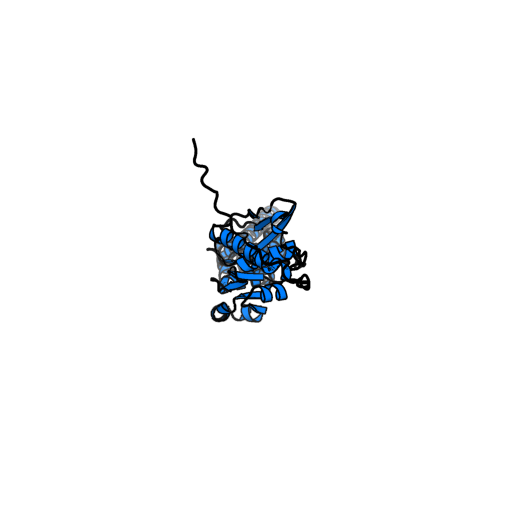 C 1
ATOM 749 O O . ARG A 1 96 ? -15.692 6.914 7.065 1.00 81.31 96 ARG A O 1
ATOM 756 N N . TYR A 1 97 ? -15.634 5.012 8.266 1.00 72.69 97 TYR A N 1
ATOM 757 C CA . TYR A 1 97 ? -14.814 4.228 7.372 1.00 72.69 97 TYR A CA 1
ATOM 758 C C . TYR A 1 97 ? -15.692 3.091 6.874 1.00 72.69 97 TYR A C 1
ATOM 760 O O . TYR A 1 97 ? -16.318 2.388 7.665 1.00 72.69 97 TYR A O 1
ATOM 768 N N . ARG A 1 98 ? -15.795 2.953 5.554 1.00 61.03 98 ARG A N 1
ATOM 769 C CA . ARG A 1 98 ? -16.343 1.731 4.973 1.00 61.03 98 ARG A CA 1
ATOM 770 C C . ARG A 1 98 ? -15.298 0.642 5.128 1.00 61.03 98 ARG A C 1
ATOM 772 O O . ARG A 1 98 ? -14.104 0.930 5.009 1.00 61.03 98 ARG A O 1
ATOM 779 N N . ASP A 1 99 ? -15.772 -0.576 5.362 1.00 54.38 99 ASP A N 1
ATOM 780 C CA . ASP A 1 99 ? -14.960 -1.767 5.194 1.00 54.38 99 ASP A CA 1
ATOM 781 C C . ASP A 1 99 ? -14.314 -1.654 3.813 1.00 54.38 99 ASP A C 1
ATOM 783 O O . ASP A 1 99 ? -15.004 -1.630 2.791 1.00 54.38 99 ASP A O 1
ATOM 787 N N . LEU A 1 100 ? -12.989 -1.522 3.776 1.00 49.44 100 LEU A N 1
ATOM 788 C CA . LEU A 1 100 ? -12.237 -1.719 2.546 1.00 49.44 100 LEU A CA 1
ATOM 789 C C . LEU A 1 100 ? -12.135 -3.224 2.316 1.00 49.44 100 LEU A C 1
ATOM 791 O O . LEU A 1 100 ? -11.056 -3.755 2.078 1.00 49.44 100 LEU A O 1
ATOM 795 N N . GLY A 1 101 ? -13.277 -3.914 2.314 1.00 48.78 101 GLY A N 1
ATOM 796 C CA . GLY A 1 101 ? -13.471 -4.970 1.342 1.00 48.78 101 GLY A CA 1
ATOM 797 C C . GLY A 1 101 ? -13.403 -4.288 -0.015 1.00 48.78 101 GLY A C 1
ATOM 798 O O . GLY A 1 101 ? -14.433 -4.039 -0.633 1.00 48.78 101 GLY A O 1
ATOM 799 N N . THR A 1 102 ? -12.185 -3.882 -0.393 1.00 50.41 102 THR A N 1
ATOM 800 C CA . THR A 1 102 ? -11.787 -3.346 -1.680 1.00 50.41 102 THR A CA 1
ATOM 801 C C . THR A 1 102 ? -12.538 -4.169 -2.699 1.00 50.41 102 THR A C 1
ATOM 803 O O . THR A 1 102 ? -12.666 -5.383 -2.519 1.00 50.41 102 THR A O 1
ATOM 806 N N . GLU A 1 103 ? -13.075 -3.543 -3.733 1.00 51.84 103 GLU A N 1
ATOM 807 C CA . GLU A 1 103 ? -13.438 -4.286 -4.925 1.00 51.84 103 GLU A CA 1
ATOM 808 C C . GLU A 1 103 ? -12.196 -5.095 -5.322 1.00 51.84 103 GLU A C 1
ATOM 810 O O . GLU A 1 103 ? -11.283 -4.585 -5.951 1.00 51.84 103 GLU A O 1
ATOM 815 N N . LYS A 1 104 ? -12.108 -6.362 -4.884 1.00 66.44 104 LYS A N 1
ATOM 816 C CA . LYS A 1 104 ? -10.975 -7.269 -5.141 1.00 66.44 104 LYS A CA 1
ATOM 817 C C . LYS A 1 104 ? -10.996 -7.735 -6.596 1.00 66.44 104 LYS A C 1
ATOM 819 O O . LYS A 1 104 ? -10.485 -8.801 -6.932 1.00 66.44 104 LYS A O 1
ATOM 824 N N . LYS A 1 105 ? -11.693 -6.982 -7.444 1.00 80.88 105 LYS A N 1
ATOM 825 C CA . LYS A 1 105 ? -11.826 -7.256 -8.855 1.00 80.88 105 LYS A CA 1
ATOM 826 C C . LYS A 1 105 ? -10.491 -6.898 -9.489 1.00 80.88 105 LYS A C 1
ATOM 828 O O . LYS A 1 105 ? -9.914 -5.869 -9.150 1.00 80.88 105 LYS A O 1
ATOM 833 N N . PRO A 1 106 ? -9.977 -7.757 -10.369 1.00 87.44 106 PRO A N 1
ATOM 834 C CA . PRO A 1 106 ? -8.825 -7.394 -11.159 1.00 87.44 106 PRO A CA 1
ATOM 835 C C . PRO A 1 106 ? -9.141 -6.166 -12.018 1.00 87.44 106 PRO A C 1
ATOM 837 O O . PRO A 1 106 ? -10.184 -6.133 -12.675 1.00 87.44 106 PRO A O 1
ATOM 840 N N . GLU A 1 107 ? -8.247 -5.183 -12.029 1.00 90.94 107 GLU A N 1
ATOM 841 C CA . GLU A 1 107 ? -8.439 -3.925 -12.756 1.00 90.94 107 GLU A CA 1
ATOM 842 C C . GLU A 1 107 ? -7.219 -3.578 -13.607 1.00 90.94 107 GLU A C 1
ATOM 844 O O . GLU A 1 107 ? -6.076 -3.875 -13.262 1.00 90.94 107 GLU A O 1
ATOM 849 N N . ILE A 1 108 ? -7.471 -2.974 -14.767 1.00 94.62 108 ILE A N 1
ATOM 850 C CA . ILE A 1 108 ? -6.423 -2.581 -15.710 1.00 94.62 108 ILE A CA 1
ATOM 851 C C . ILE A 1 108 ? -5.877 -1.219 -15.302 1.00 94.62 108 ILE A C 1
ATOM 853 O O . ILE A 1 108 ? -6.636 -0.271 -15.126 1.00 94.62 108 ILE A O 1
ATOM 857 N N . GLY A 1 109 ? -4.554 -1.110 -15.221 1.00 94.12 109 GLY A N 1
ATOM 858 C CA . GLY A 1 109 ? -3.881 0.138 -14.887 1.00 94.12 109 GLY A CA 1
ATOM 859 C C . GLY A 1 109 ? -4.084 0.559 -13.437 1.00 94.12 109 GLY A C 1
ATOM 860 O O . GLY A 1 109 ? -3.914 1.734 -13.139 1.00 94.12 109 GLY A O 1
ATOM 861 N N . MET A 1 110 ? -4.425 -0.370 -12.539 1.00 94.25 110 MET A N 1
ATOM 862 C CA . MET A 1 110 ? -4.551 -0.101 -11.109 1.00 94.25 110 MET A CA 1
ATOM 863 C C . MET A 1 110 ? -3.831 -1.177 -10.300 1.00 94.25 110 MET A C 1
ATOM 865 O O . MET A 1 110 ? -4.083 -2.357 -10.500 1.00 94.25 110 MET A O 1
ATOM 869 N N . ALA A 1 111 ? -2.942 -0.795 -9.382 1.00 94.81 111 ALA A N 1
ATOM 870 C CA . ALA A 1 111 ? -2.251 -1.737 -8.500 1.00 94.81 111 ALA A CA 1
ATOM 871 C C . ALA A 1 111 ? -2.233 -1.252 -7.049 1.00 94.81 111 ALA A C 1
ATOM 873 O O . ALA A 1 111 ? -2.163 -0.053 -6.766 1.00 94.81 111 ALA A O 1
ATOM 874 N N . THR A 1 112 ? -2.244 -2.200 -6.112 1.00 93.56 112 THR A N 1
ATOM 875 C CA . THR A 1 112 ? -2.185 -1.910 -4.679 1.00 93.56 112 THR A CA 1
ATOM 876 C C . THR A 1 112 ? -0.756 -2.032 -4.147 1.00 93.56 112 THR A C 1
ATOM 878 O O . THR A 1 112 ? -0.114 -3.079 -4.229 1.00 93.56 112 THR A O 1
ATOM 881 N N . GLY A 1 113 ? -0.248 -0.940 -3.584 1.00 92.88 113 GLY A N 1
ATOM 882 C CA . GLY A 1 113 ? 1.058 -0.837 -2.947 1.00 92.88 113 GLY A CA 1
ATOM 883 C C . GLY A 1 113 ? 0.978 -0.667 -1.431 1.00 92.88 113 GLY A C 1
ATOM 884 O O . GLY A 1 113 ? -0.057 -0.283 -0.882 1.00 92.88 113 GLY A O 1
ATOM 885 N N . LEU A 1 114 ? 2.095 -0.913 -0.747 1.00 91.44 114 LEU A N 1
ATOM 886 C CA . LEU A 1 114 ? 2.251 -0.632 0.684 1.00 91.44 114 LEU A CA 1
ATOM 887 C C . LEU A 1 114 ? 3.295 0.462 0.896 1.00 91.44 114 LEU A C 1
ATOM 889 O O . LEU A 1 114 ? 4.442 0.337 0.463 1.00 91.44 114 LEU A O 1
ATOM 893 N N . ALA A 1 115 ? 2.911 1.510 1.615 1.00 85.69 115 ALA A N 1
ATOM 894 C CA . ALA A 1 115 ? 3.798 2.592 2.013 1.00 85.69 115 ALA A CA 1
ATOM 895 C C . ALA A 1 115 ? 3.993 2.632 3.523 1.00 85.69 115 ALA A C 1
ATOM 897 O O . ALA A 1 115 ? 3.186 2.119 4.302 1.00 85.69 115 ALA A O 1
ATOM 898 N N . TRP A 1 116 ? 5.089 3.267 3.919 1.00 80.69 116 TRP A N 1
ATOM 899 C CA . TRP A 1 116 ? 5.362 3.621 5.300 1.00 80.69 116 TRP A CA 1
ATOM 900 C C . TRP A 1 116 ? 5.226 5.134 5.453 1.00 80.69 116 TRP A C 1
ATOM 902 O O . TRP A 1 116 ? 5.705 5.888 4.610 1.00 80.69 116 TRP A O 1
ATOM 912 N N . THR A 1 117 ? 4.549 5.563 6.511 1.00 74.88 117 THR A N 1
ATOM 913 C CA . THR A 1 117 ? 4.399 6.969 6.893 1.00 74.88 117 THR A CA 1
ATOM 914 C C . THR A 1 117 ? 4.801 7.132 8.355 1.00 74.88 117 THR A C 1
ATOM 916 O O . THR A 1 117 ? 4.855 6.150 9.098 1.00 74.88 117 THR A O 1
ATOM 919 N N . GLU A 1 118 ? 4.994 8.370 8.807 1.00 70.81 118 GLU A N 1
ATOM 920 C CA . GLU A 1 118 ? 5.321 8.680 10.208 1.00 70.81 118 GLU A CA 1
ATOM 921 C C . GLU A 1 118 ? 4.293 8.133 11.217 1.00 70.81 118 GLU A C 1
ATOM 923 O O . GLU A 1 118 ? 4.617 7.880 12.376 1.00 70.81 118 GLU A O 1
ATOM 928 N N . VAL A 1 119 ? 3.043 7.925 10.785 1.00 69.19 119 VAL A N 1
ATOM 929 C CA . VAL A 1 119 ? 1.949 7.405 11.622 1.00 69.19 119 VAL A CA 1
ATOM 930 C C . VAL A 1 119 ? 1.743 5.890 11.488 1.00 69.19 119 VAL A C 1
ATOM 932 O O . VAL A 1 119 ? 0.828 5.340 12.109 1.00 69.19 119 VAL A O 1
ATOM 935 N N . GLY A 1 120 ? 2.583 5.211 10.701 1.00 79.75 120 GLY A N 1
ATOM 936 C CA . GLY A 1 120 ? 2.549 3.769 10.456 1.00 79.75 120 GLY A CA 1
ATOM 937 C C . GLY A 1 120 ? 2.386 3.399 8.979 1.00 79.75 120 GLY A C 1
ATOM 938 O O . GLY A 1 120 ? 2.481 4.234 8.079 1.00 79.75 120 GLY A O 1
ATOM 939 N N . GLY A 1 121 ? 2.151 2.112 8.724 1.00 83.25 121 GLY A N 1
ATOM 940 C CA . GLY A 1 121 ? 1.953 1.589 7.376 1.00 83.25 121 GLY A CA 1
ATOM 941 C C . GLY A 1 121 ? 0.597 1.981 6.791 1.00 83.25 121 GLY A C 1
ATOM 942 O O . GLY A 1 121 ? -0.402 2.073 7.511 1.00 83.25 121 GLY A O 1
ATOM 943 N N . GLN A 1 122 ? 0.556 2.172 5.475 1.00 84.69 122 GLN A N 1
ATOM 944 C CA . GLN A 1 122 ? -0.650 2.522 4.732 1.00 84.69 122 GLN A CA 1
ATOM 945 C C . GLN A 1 122 ? -0.729 1.736 3.420 1.00 84.69 122 GLN A C 1
ATOM 947 O O . GLN A 1 122 ? 0.269 1.571 2.720 1.00 84.69 122 GLN A O 1
ATOM 952 N N . VAL A 1 123 ? -1.936 1.289 3.068 1.00 87.12 123 VAL A N 1
ATOM 953 C CA . VAL A 1 123 ? -2.237 0.758 1.734 1.00 87.12 123 VAL A CA 1
ATOM 954 C C . VAL A 1 123 ? -2.493 1.921 0.782 1.00 87.12 123 VAL A C 1
ATOM 956 O O . VAL A 1 123 ? -3.297 2.806 1.086 1.00 87.12 123 VAL A O 1
ATOM 959 N N . LEU A 1 124 ? -1.813 1.915 -0.360 1.00 87.25 124 LEU A N 1
ATOM 960 C CA . LEU A 1 124 ? -1.952 2.915 -1.409 1.00 87.25 124 LEU A CA 1
ATOM 961 C C . LEU A 1 124 ? -2.409 2.251 -2.699 1.00 87.25 124 LEU A C 1
ATOM 963 O O . LEU A 1 124 ? -1.874 1.219 -3.089 1.00 87.25 124 LEU A O 1
ATOM 967 N N . THR A 1 125 ? -3.331 2.886 -3.401 1.00 90.00 125 THR A N 1
ATOM 968 C CA . THR A 1 125 ? -3.661 2.509 -4.774 1.00 90.00 125 THR A CA 1
ATOM 969 C C . THR A 1 125 ? -2.850 3.386 -5.720 1.00 90.00 125 THR A C 1
ATOM 971 O O . THR A 1 125 ? -2.671 4.576 -5.463 1.00 90.00 125 THR A O 1
ATOM 974 N N . THR A 1 126 ? -2.295 2.793 -6.769 1.00 92.69 126 THR A N 1
ATOM 975 C CA . THR A 1 126 ? -1.658 3.512 -7.876 1.00 92.69 126 THR A CA 1
ATOM 976 C C . THR A 1 126 ? -2.478 3.251 -9.122 1.00 92.69 126 THR A C 1
ATOM 978 O O . THR A 1 126 ? -2.799 2.101 -9.404 1.00 92.69 126 THR A O 1
ATOM 981 N N . GLU A 1 127 ? -2.811 4.311 -9.843 1.00 94.62 127 GLU A N 1
ATOM 982 C CA . GLU A 1 127 ? -3.607 4.277 -11.064 1.00 94.62 127 GLU A CA 1
ATOM 983 C C . GLU A 1 127 ? -2.783 4.857 -12.214 1.00 94.62 127 GLU A C 1
ATOM 985 O O . GLU A 1 127 ? -1.993 5.784 -12.020 1.00 94.62 127 GLU A O 1
ATOM 990 N N . ALA A 1 128 ? -2.954 4.323 -13.418 1.00 95.88 128 ALA A N 1
ATOM 991 C CA . ALA A 1 128 ? -2.352 4.857 -14.626 1.00 95.88 128 ALA A CA 1
ATOM 992 C C . ALA A 1 128 ? -3.367 4.876 -15.765 1.00 95.88 128 ALA A C 1
ATOM 994 O O . ALA A 1 128 ? -4.037 3.880 -16.035 1.00 95.88 128 ALA A O 1
ATOM 995 N N . THR A 1 129 ? -3.430 5.999 -16.475 1.00 94.38 129 THR A N 1
ATOM 996 C CA . THR A 1 129 ? -4.207 6.126 -17.711 1.00 94.38 129 THR A CA 1
ATOM 997 C C . THR A 1 129 ? -3.293 6.416 -18.894 1.00 94.38 129 THR A C 1
ATOM 999 O O . THR A 1 129 ? -2.229 7.028 -18.747 1.00 94.38 129 THR A O 1
ATOM 1002 N N . ILE A 1 130 ? -3.713 5.955 -20.067 1.00 94.44 130 ILE A N 1
ATOM 1003 C CA . ILE A 1 130 ? -2.986 6.099 -21.326 1.00 94.44 130 ILE A CA 1
ATOM 1004 C C . ILE A 1 130 ? -3.839 6.923 -22.272 1.00 94.44 130 ILE A C 1
ATOM 1006 O O . ILE A 1 130 ? -5.023 6.642 -22.463 1.00 94.44 130 ILE A O 1
ATOM 1010 N N . MET A 1 131 ? -3.213 7.920 -22.881 1.00 95.06 131 MET A N 1
ATOM 1011 C CA . MET A 1 131 ? -3.827 8.828 -23.839 1.00 95.06 131 MET A CA 1
ATOM 1012 C C . MET A 1 131 ? -2.935 8.923 -25.074 1.00 95.06 131 MET A C 1
ATOM 1014 O O . MET A 1 131 ? -1.719 8.755 -24.984 1.00 95.06 131 MET A O 1
ATOM 1018 N N . GLU A 1 132 ? -3.518 9.211 -26.233 1.00 92.62 132 GLU A N 1
ATOM 1019 C CA . GLU A 1 132 ? -2.728 9.587 -27.408 1.00 92.62 132 GLU A CA 1
ATOM 1020 C C . GLU A 1 132 ? -2.028 10.924 -27.143 1.00 92.62 132 GLU A C 1
ATOM 1022 O O . GLU A 1 132 ? -2.630 11.863 -26.615 1.00 92.62 132 GLU A O 1
ATOM 1027 N N . GLY A 1 133 ? -0.742 11.012 -27.476 1.00 92.81 133 GLY A N 1
ATOM 1028 C CA . GLY A 1 133 ? 0.074 12.151 -27.083 1.00 92.81 133 GLY A CA 1
ATOM 1029 C C . GLY A 1 133 ? 1.465 12.167 -27.702 1.00 92.81 133 GLY A C 1
ATOM 1030 O O . GLY A 1 133 ? 1.685 11.673 -28.806 1.00 92.81 133 GLY A O 1
ATOM 1031 N N . ARG A 1 134 ? 2.410 12.801 -27.005 1.00 92.62 134 ARG A N 1
ATOM 1032 C CA . ARG A 1 134 ? 3.788 13.037 -27.478 1.00 92.62 134 ARG A CA 1
ATOM 1033 C C . ARG A 1 134 ? 4.849 12.385 -26.586 1.00 92.62 134 ARG A C 1
ATOM 1035 O O . ARG A 1 134 ? 6.009 12.795 -26.626 1.00 92.62 134 ARG A O 1
ATOM 1042 N N . GLY A 1 135 ? 4.463 11.417 -25.756 1.00 90.06 135 GLY A N 1
ATOM 1043 C CA . GLY A 1 135 ? 5.390 10.691 -24.889 1.00 90.06 135 GLY A CA 1
ATOM 1044 C C . GLY A 1 135 ? 5.584 11.292 -23.500 1.00 90.06 135 GLY A C 1
ATOM 1045 O O . GLY A 1 135 ? 6.622 11.064 -22.873 1.00 90.06 135 GLY A O 1
ATOM 1046 N N . ARG A 1 136 ? 4.644 12.107 -23.015 1.00 93.94 136 ARG A N 1
ATOM 1047 C CA . ARG A 1 136 ? 4.746 12.747 -21.697 1.00 93.94 136 ARG A CA 1
ATOM 1048 C C . ARG A 1 136 ? 4.353 11.779 -20.588 1.00 93.94 136 ARG A C 1
ATOM 1050 O O . ARG A 1 136 ? 3.284 11.181 -20.632 1.00 93.94 136 ARG A O 1
ATOM 1057 N N . LEU A 1 137 ? 5.188 11.700 -19.553 1.00 94.00 137 LEU A N 1
ATOM 1058 C CA . LEU A 1 137 ? 4.853 11.058 -18.284 1.00 94.00 137 LEU A CA 1
ATOM 1059 C C . LEU A 1 137 ? 4.417 12.133 -17.284 1.00 94.00 137 LEU A C 1
ATOM 1061 O O . LEU A 1 137 ? 5.233 12.945 -16.852 1.00 94.00 137 LEU A O 1
ATOM 1065 N N . THR A 1 138 ? 3.136 12.135 -16.924 1.00 94.19 138 THR A N 1
ATOM 1066 C CA . THR A 1 138 ? 2.572 13.019 -15.897 1.00 94.19 138 THR A CA 1
ATOM 1067 C C . THR A 1 138 ? 2.383 12.235 -14.607 1.00 94.19 138 THR A C 1
ATOM 1069 O O . THR A 1 138 ? 1.902 11.105 -14.631 1.00 94.19 138 THR A O 1
ATOM 1072 N N . ILE A 1 139 ? 2.754 12.826 -13.475 1.00 92.38 139 ILE A N 1
ATOM 1073 C CA . ILE A 1 139 ? 2.668 12.187 -12.161 1.00 92.38 139 ILE A CA 1
ATOM 1074 C C . ILE A 1 139 ? 1.911 13.126 -11.219 1.00 92.38 139 ILE A C 1
ATOM 1076 O O . ILE A 1 139 ? 2.282 14.290 -11.080 1.00 92.38 139 ILE A O 1
ATOM 1080 N N . THR A 1 140 ? 0.845 12.646 -10.574 1.00 90.19 140 THR A N 1
ATOM 1081 C CA . THR A 1 140 ? 0.058 13.436 -9.607 1.00 90.19 140 THR A CA 1
ATOM 1082 C C . THR A 1 140 ? -0.213 12.663 -8.313 1.00 90.19 140 THR A C 1
ATOM 1084 O O . THR A 1 140 ? -0.097 11.441 -8.262 1.00 90.19 140 THR A O 1
ATOM 1087 N N . GLY A 1 141 ? -0.608 13.381 -7.253 1.00 86.69 141 GLY A N 1
ATOM 1088 C CA . GLY A 1 141 ? -0.850 12.804 -5.918 1.00 86.69 141 GLY A CA 1
ATOM 1089 C C . GLY A 1 141 ? 0.146 13.244 -4.839 1.00 86.69 141 GLY A C 1
ATOM 1090 O O . GLY A 1 141 ? 0.333 12.520 -3.865 1.00 86.69 141 GLY A O 1
ATOM 1091 N N . LYS A 1 142 ? 0.784 14.415 -5.017 1.00 83.00 142 LYS A N 1
ATOM 1092 C CA . LYS A 1 142 ? 1.779 15.005 -4.096 1.00 83.00 142 LYS A CA 1
ATOM 1093 C C . LYS A 1 142 ? 2.928 14.047 -3.760 1.00 83.00 142 LYS A C 1
ATOM 1095 O O . LYS A 1 142 ? 3.223 13.787 -2.594 1.00 83.00 142 LYS A O 1
ATOM 1100 N N . LEU A 1 143 ? 3.551 13.509 -4.805 1.00 82.44 143 LEU A N 1
ATOM 1101 C CA . LEU A 1 143 ? 4.713 12.637 -4.672 1.00 82.44 143 LEU A CA 1
ATOM 1102 C C . LEU A 1 143 ? 5.982 13.466 -4.464 1.00 82.44 143 LEU A C 1
ATOM 1104 O O . LEU A 1 143 ? 6.180 14.462 -5.163 1.00 82.44 143 LEU A O 1
ATOM 1108 N N . GLY A 1 144 ? 6.825 13.042 -3.521 1.00 85.12 144 GLY A N 1
ATOM 1109 C CA . GLY A 1 144 ? 8.159 13.616 -3.342 1.00 85.12 144 GLY A CA 1
ATOM 1110 C C . GLY A 1 144 ? 9.102 13.270 -4.498 1.00 85.12 144 GLY A C 1
ATOM 1111 O O . GLY A 1 144 ? 8.764 12.471 -5.380 1.00 85.12 144 GLY A O 1
ATOM 1112 N N . ASP A 1 145 ? 10.282 13.883 -4.504 1.00 87.88 145 ASP A N 1
ATOM 1113 C CA . ASP A 1 145 ? 11.242 13.766 -5.607 1.00 87.88 145 ASP A CA 1
ATOM 1114 C C . ASP A 1 145 ? 11.729 12.318 -5.791 1.00 87.88 145 ASP A C 1
ATOM 1116 O O . ASP A 1 145 ? 11.794 11.825 -6.918 1.00 87.88 145 ASP A O 1
ATOM 1120 N N . VAL A 1 146 ? 11.935 11.572 -4.699 1.00 88.94 146 VAL A N 1
ATOM 1121 C CA . VAL A 1 146 ? 12.407 10.174 -4.753 1.00 88.94 146 VAL A CA 1
ATOM 1122 C C . VAL A 1 146 ? 11.366 9.261 -5.402 1.00 88.94 146 VAL A C 1
ATOM 1124 O O . VAL A 1 146 ? 11.685 8.338 -6.161 1.00 88.94 146 VAL A O 1
ATOM 1127 N N . MET A 1 147 ? 10.085 9.510 -5.129 1.00 88.19 147 MET A N 1
ATOM 1128 C CA . MET A 1 147 ? 9.012 8.729 -5.737 1.00 88.19 147 MET A CA 1
ATOM 1129 C C . MET A 1 147 ? 8.798 9.108 -7.213 1.00 88.19 147 MET A C 1
ATOM 1131 O O . MET A 1 147 ? 8.470 8.234 -8.021 1.00 88.19 147 MET A O 1
ATOM 1135 N N . GLN A 1 148 ? 9.047 10.366 -7.597 1.00 90.50 148 GLN A N 1
ATOM 1136 C CA . GLN A 1 148 ? 9.069 10.775 -9.007 1.00 90.50 148 GLN A CA 1
ATOM 1137 C C . GLN A 1 148 ? 10.216 10.100 -9.776 1.00 90.50 148 GLN A C 1
ATOM 1139 O O . GLN A 1 148 ? 9.986 9.569 -10.865 1.00 90.50 148 GLN A O 1
ATOM 1144 N N . GLU A 1 149 ? 11.418 10.032 -9.198 1.00 91.69 149 GLU A N 1
ATOM 1145 C CA . GLU A 1 149 ? 12.544 9.275 -9.764 1.00 91.69 149 GLU A CA 1
ATOM 1146 C C . GLU A 1 149 ? 12.207 7.786 -9.911 1.00 91.69 149 GLU A C 1
ATOM 1148 O O . GLU A 1 149 ? 12.461 7.181 -10.955 1.00 91.69 149 GLU A O 1
ATOM 1153 N N . SER A 1 150 ? 11.539 7.203 -8.912 1.00 92.19 150 SER A N 1
ATOM 1154 C CA . SER A 1 150 ? 11.086 5.806 -8.959 1.00 92.19 150 SER A CA 1
ATOM 1155 C C . SER A 1 150 ? 10.107 5.552 -10.110 1.00 92.19 150 SER A C 1
ATOM 1157 O O . SER A 1 150 ? 10.198 4.526 -10.789 1.00 92.19 150 SER A O 1
ATOM 1159 N N . ALA A 1 151 ? 9.200 6.493 -10.383 1.00 93.06 151 ALA A N 1
ATOM 1160 C CA . ALA A 1 151 ? 8.289 6.406 -11.523 1.00 93.06 151 ALA A CA 1
ATOM 1161 C C . ALA A 1 151 ? 9.030 6.501 -12.870 1.00 93.06 151 ALA A C 1
ATOM 1163 O O . ALA A 1 151 ? 8.714 5.761 -13.807 1.00 93.06 151 ALA A O 1
ATOM 1164 N N . GLN A 1 152 ? 10.050 7.358 -12.968 1.00 94.19 152 GLN A N 1
ATOM 1165 C CA . GLN A 1 152 ? 10.902 7.449 -14.160 1.00 94.19 152 GLN A CA 1
ATOM 1166 C C . GLN A 1 152 ? 11.730 6.175 -14.373 1.00 94.19 152 GLN A C 1
ATOM 1168 O O . GLN A 1 152 ? 11.863 5.702 -15.510 1.00 94.19 152 GLN A O 1
ATOM 1173 N N . ALA A 1 153 ? 12.253 5.585 -13.296 1.00 94.44 153 ALA A N 1
ATOM 1174 C CA . ALA A 1 153 ? 12.978 4.321 -13.338 1.00 94.44 153 ALA A CA 1
ATOM 1175 C C . ALA A 1 153 ? 12.067 3.170 -13.786 1.00 94.44 153 ALA A C 1
ATOM 1177 O O . ALA A 1 153 ? 12.443 2.403 -14.676 1.00 94.44 153 ALA A O 1
ATOM 1178 N N . ALA A 1 154 ? 10.843 3.105 -13.252 1.00 95.38 154 ALA A N 1
ATOM 1179 C CA . ALA A 1 154 ? 9.821 2.155 -13.680 1.00 95.38 154 ALA A CA 1
ATOM 1180 C C . ALA A 1 154 ? 9.495 2.302 -15.174 1.00 95.38 154 ALA A C 1
ATOM 1182 O O . ALA A 1 154 ? 9.541 1.319 -15.914 1.00 95.38 154 ALA A O 1
ATOM 1183 N N . MET A 1 155 ? 9.254 3.526 -15.655 1.00 94.62 155 MET A N 1
ATOM 1184 C CA . MET A 1 155 ? 8.995 3.775 -17.078 1.00 94.62 155 MET A CA 1
ATOM 1185 C C . MET A 1 155 ? 10.192 3.383 -17.959 1.00 94.62 155 MET A C 1
ATOM 1187 O O . MET A 1 155 ? 10.023 2.791 -19.027 1.00 94.62 155 MET A O 1
ATOM 1191 N N . SER A 1 156 ? 11.416 3.661 -17.510 1.00 94.62 156 SER A N 1
ATOM 1192 C CA . SER A 1 156 ? 12.642 3.269 -18.216 1.00 94.62 156 SER A CA 1
ATOM 1193 C C . SER A 1 156 ? 12.798 1.749 -18.295 1.00 94.62 156 SER A C 1
ATOM 1195 O O . SER A 1 156 ? 13.129 1.220 -19.359 1.00 94.62 156 SER A O 1
ATOM 1197 N N . PHE A 1 157 ? 12.486 1.036 -17.210 1.00 95.12 157 PHE A N 1
ATOM 1198 C CA . PHE A 1 157 ? 12.451 -0.423 -17.193 1.00 95.12 157 PHE A CA 1
ATOM 1199 C C . PHE A 1 157 ? 11.421 -0.973 -18.191 1.00 95.12 157 PHE A C 1
ATOM 1201 O O . PHE A 1 157 ? 11.790 -1.787 -19.042 1.00 95.12 157 PHE A O 1
ATOM 1208 N N . ILE A 1 158 ? 10.177 -0.479 -18.170 1.00 94.06 158 ILE A N 1
ATOM 1209 C CA . ILE A 1 158 ? 9.126 -0.901 -19.112 1.00 94.06 158 ILE A CA 1
ATOM 1210 C C . ILE A 1 158 ? 9.554 -0.668 -20.564 1.00 94.06 158 ILE A C 1
ATOM 1212 O O . ILE A 1 158 ? 9.425 -1.563 -21.398 1.00 94.06 158 ILE A O 1
ATOM 1216 N N . ARG A 1 159 ? 10.150 0.493 -20.867 1.00 92.81 159 ARG A N 1
ATOM 1217 C CA . ARG A 1 159 ? 10.697 0.786 -22.203 1.00 92.81 159 ARG A CA 1
ATOM 1218 C C . ARG A 1 159 ? 11.777 -0.214 -22.613 1.00 92.81 159 ARG A C 1
ATOM 1220 O O . ARG A 1 159 ? 11.755 -0.694 -23.743 1.00 92.81 159 ARG A O 1
ATOM 1227 N N . SER A 1 160 ? 12.688 -0.565 -21.703 1.00 91.62 160 SER A N 1
ATOM 1228 C CA . SER A 1 160 ? 13.741 -1.556 -21.970 1.00 91.62 160 SER A CA 1
ATOM 1229 C C . SER A 1 160 ? 13.194 -2.970 -22.220 1.00 91.62 160 SER A C 1
ATOM 1231 O O . SER A 1 160 ? 13.816 -3.759 -22.931 1.00 91.62 160 SER A O 1
ATOM 1233 N N . ARG A 1 161 ? 12.011 -3.282 -21.674 1.00 89.00 161 ARG A N 1
ATOM 1234 C CA . ARG A 1 161 ? 11.340 -4.585 -21.775 1.00 89.00 161 ARG A CA 1
ATOM 1235 C C . ARG A 1 161 ? 10.173 -4.607 -22.765 1.00 89.00 161 ARG A C 1
ATOM 1237 O O . ARG A 1 161 ? 9.492 -5.624 -22.845 1.00 89.00 161 ARG A O 1
ATOM 1244 N N . ALA A 1 162 ? 9.977 -3.553 -23.562 1.00 89.69 162 ALA A N 1
ATOM 1245 C CA . ALA A 1 162 ? 8.817 -3.391 -24.445 1.00 89.69 162 ALA A CA 1
ATOM 1246 C C . ALA A 1 162 ? 8.510 -4.641 -25.291 1.00 89.69 162 ALA A C 1
ATOM 1248 O O . ALA A 1 162 ? 7.381 -5.113 -25.293 1.00 89.69 162 ALA A O 1
ATOM 1249 N N . ALA A 1 163 ? 9.525 -5.242 -25.924 1.00 87.88 163 ALA A N 1
ATOM 1250 C CA . ALA A 1 163 ? 9.341 -6.440 -26.749 1.00 87.88 163 ALA A CA 1
ATOM 1251 C C . ALA A 1 163 ? 8.823 -7.657 -25.954 1.00 87.88 163 ALA A C 1
ATOM 1253 O O . ALA A 1 163 ? 7.943 -8.370 -26.428 1.00 87.88 163 ALA A O 1
ATOM 1254 N N . MET A 1 164 ? 9.339 -7.872 -24.738 1.00 86.00 164 MET A N 1
ATOM 1255 C CA . MET A 1 164 ? 8.894 -8.958 -23.853 1.00 86.00 164 MET A CA 1
ATOM 1256 C C . MET A 1 164 ? 7.477 -8.733 -23.327 1.00 86.00 164 MET A C 1
ATOM 1258 O O . MET A 1 164 ? 6.769 -9.695 -23.069 1.00 86.00 164 MET A O 1
ATOM 1262 N N . LEU A 1 165 ? 7.067 -7.472 -23.200 1.00 86.12 165 LEU A N 1
ATOM 1263 C CA . LEU A 1 165 ? 5.725 -7.083 -22.776 1.00 86.12 165 LEU A CA 1
ATOM 1264 C C . LEU A 1 165 ? 4.722 -7.008 -23.941 1.00 86.12 165 LEU A C 1
ATOM 1266 O O . LEU A 1 165 ? 3.600 -6.568 -23.730 1.00 86.12 165 LEU A O 1
ATOM 1270 N N . GLY A 1 166 ? 5.117 -7.365 -25.168 1.00 87.50 166 GLY A N 1
ATOM 1271 C CA . GLY A 1 166 ? 4.231 -7.269 -26.335 1.00 87.50 166 GLY A CA 1
ATOM 1272 C C . GLY A 1 166 ? 3.966 -5.835 -26.813 1.00 87.50 166 GLY A C 1
ATOM 1273 O O . GLY A 1 166 ? 3.048 -5.598 -27.594 1.00 87.50 166 GLY A O 1
ATOM 1274 N N . LEU A 1 167 ? 4.773 -4.864 -26.376 1.00 89.06 167 LEU A N 1
ATOM 1275 C CA . LEU A 1 167 ? 4.604 -3.449 -26.703 1.00 89.06 167 LEU A CA 1
ATOM 1276 C C . LEU A 1 167 ? 5.419 -3.046 -27.949 1.00 89.06 167 LEU A C 1
ATOM 1278 O O . LEU A 1 167 ? 6.580 -3.455 -28.089 1.00 89.06 167 LEU A O 1
ATOM 1282 N N . PRO A 1 168 ? 4.876 -2.181 -28.832 1.00 89.25 168 PRO A N 1
ATOM 1283 C CA . PRO A 1 168 ? 5.634 -1.590 -29.934 1.00 89.25 168 PRO A CA 1
ATOM 1284 C C . PRO A 1 168 ? 6.880 -0.857 -29.428 1.00 89.25 168 PRO A C 1
ATOM 1286 O O . PRO A 1 168 ? 6.821 -0.160 -28.422 1.00 89.25 168 PRO A O 1
ATOM 1289 N N . ARG A 1 169 ? 8.019 -0.955 -30.127 1.00 86.12 169 ARG A N 1
ATOM 1290 C CA . ARG A 1 169 ? 9.288 -0.347 -29.664 1.00 86.12 169 ARG A CA 1
ATOM 1291 C C . ARG A 1 169 ? 9.211 1.169 -29.470 1.00 86.12 169 ARG A C 1
ATOM 1293 O O . ARG A 1 169 ? 9.977 1.713 -28.681 1.00 86.12 169 ARG A O 1
ATOM 1300 N N . ASP A 1 170 ? 8.327 1.845 -30.189 1.00 88.69 170 ASP A N 1
ATOM 1301 C CA . ASP A 1 170 ? 8.153 3.294 -30.209 1.00 88.69 170 ASP A CA 1
ATOM 1302 C C . ASP A 1 170 ? 6.892 3.775 -29.472 1.00 88.69 170 ASP A C 1
ATOM 1304 O O . ASP A 1 170 ? 6.588 4.964 -29.536 1.00 88.69 170 ASP A O 1
ATOM 1308 N N . PHE A 1 171 ? 6.205 2.903 -28.714 1.00 89.81 171 PHE A N 1
ATOM 1309 C CA . PHE A 1 171 ? 4.967 3.248 -27.991 1.00 89.81 171 PHE A CA 1
ATOM 1310 C C . PHE A 1 171 ? 5.100 4.540 -27.166 1.00 89.81 171 PHE A C 1
ATOM 1312 O O . PHE A 1 171 ? 4.202 5.376 -27.140 1.00 89.81 171 PHE A O 1
ATOM 1319 N N . TYR A 1 172 ? 6.265 4.730 -26.538 1.00 88.31 172 TYR A N 1
ATOM 1320 C CA . TYR A 1 172 ? 6.567 5.854 -25.654 1.00 88.31 172 TYR A CA 1
ATOM 1321 C C . TYR A 1 172 ? 6.635 7.209 -26.372 1.00 88.31 172 TYR A C 1
ATOM 1323 O O . TYR A 1 172 ? 6.795 8.219 -25.699 1.00 88.31 172 TYR A O 1
ATOM 1331 N N . ARG A 1 173 ? 6.597 7.255 -27.711 1.00 91.06 173 ARG A N 1
ATOM 1332 C CA . ARG A 1 173 ? 6.604 8.508 -28.488 1.00 91.06 173 ARG A CA 1
ATOM 1333 C C . ARG A 1 173 ? 5.201 9.025 -28.786 1.00 91.06 173 ARG A C 1
ATOM 1335 O O . ARG A 1 173 ? 5.032 10.228 -28.949 1.00 91.06 173 ARG A O 1
ATOM 1342 N N . HIS A 1 174 ? 4.227 8.120 -28.854 1.00 91.44 174 HIS A N 1
ATOM 1343 C CA . HIS A 1 174 ? 2.865 8.407 -29.322 1.00 91.44 174 HIS A CA 1
ATOM 1344 C C . HIS A 1 174 ? 1.828 8.366 -28.198 1.00 91.44 174 HIS A C 1
ATOM 1346 O O . HIS A 1 174 ? 0.664 8.682 -28.421 1.00 91.44 174 HIS A O 1
ATOM 1352 N N . LEU A 1 175 ? 2.239 7.960 -26.994 1.00 93.25 175 LEU A N 1
ATOM 1353 C CA . LEU A 1 175 ? 1.366 7.813 -25.836 1.00 93.25 175 LEU A CA 1
ATOM 1354 C C . LEU A 1 175 ? 1.810 8.734 -24.705 1.00 93.25 175 LEU A C 1
ATOM 1356 O O . LEU A 1 175 ? 2.959 8.678 -24.267 1.00 93.25 175 LEU A O 1
ATOM 1360 N N . ASP A 1 176 ? 0.880 9.539 -24.207 1.00 95.44 176 ASP A N 1
ATOM 1361 C CA . ASP A 1 176 ? 1.020 10.210 -22.923 1.00 95.44 176 ASP A CA 1
ATOM 1362 C C . ASP A 1 176 ? 0.495 9.280 -21.824 1.00 95.44 176 ASP A C 1
ATOM 1364 O O . ASP A 1 176 ? -0.555 8.645 -21.955 1.00 95.44 176 ASP A O 1
ATOM 1368 N N . ILE A 1 177 ? 1.244 9.189 -20.731 1.00 96.19 177 ILE A N 1
ATOM 1369 C CA . ILE A 1 177 ? 0.922 8.341 -19.587 1.00 96.19 177 ILE A CA 1
ATOM 1370 C C . ILE A 1 177 ? 0.754 9.239 -18.375 1.00 96.19 177 ILE A C 1
ATOM 1372 O O . ILE A 1 177 ? 1.630 10.050 -18.067 1.00 96.19 177 ILE A O 1
ATOM 1376 N N . HIS A 1 178 ? -0.351 9.078 -17.657 1.00 96.00 178 HIS A N 1
ATOM 1377 C CA . HIS A 1 178 ? -0.578 9.791 -16.407 1.00 96.00 178 HIS A CA 1
ATOM 1378 C C . HIS A 1 178 ? -0.720 8.791 -15.267 1.00 96.00 178 HIS A C 1
ATOM 1380 O O . HIS A 1 178 ? -1.675 8.023 -15.232 1.00 96.00 178 HIS A O 1
ATOM 1386 N N . VAL A 1 179 ? 0.250 8.812 -14.350 1.00 94.81 179 VAL A N 1
ATOM 1387 C CA . VAL A 1 179 ? 0.242 8.052 -13.099 1.00 94.81 179 VAL A CA 1
ATOM 1388 C C . VAL A 1 179 ? -0.331 8.917 -11.980 1.00 94.81 179 VAL A C 1
ATOM 1390 O O . VAL A 1 179 ? 0.149 10.025 -11.723 1.00 94.81 179 VAL A O 1
ATOM 1393 N N . HIS A 1 180 ? -1.337 8.402 -11.289 1.00 92.69 180 HIS A N 1
ATOM 1394 C CA . HIS A 1 180 ? -1.952 9.036 -10.137 1.00 92.69 180 HIS A CA 1
ATOM 1395 C C . HIS A 1 180 ? -1.841 8.135 -8.907 1.00 92.69 180 HIS A C 1
ATOM 1397 O O . HIS A 1 180 ? -2.099 6.936 -8.970 1.00 92.69 180 HIS A O 1
ATOM 1403 N N . VAL A 1 181 ? -1.469 8.717 -7.767 1.00 89.19 181 VAL A N 1
ATOM 1404 C CA . VAL A 1 181 ? -1.446 8.012 -6.478 1.00 89.19 181 VAL A CA 1
ATOM 1405 C C . VAL A 1 181 ? -2.354 8.761 -5.490 1.00 89.19 181 VAL A C 1
ATOM 1407 O O . VAL A 1 181 ? -1.869 9.658 -4.787 1.00 89.19 181 VAL A O 1
ATOM 1410 N N . PRO A 1 182 ? -3.659 8.416 -5.414 1.00 81.62 182 PRO A N 1
ATOM 1411 C CA . PRO A 1 182 ? -4.668 9.133 -4.632 1.00 81.62 182 PRO A CA 1
ATOM 1412 C C . PRO A 1 182 ? -4.263 9.427 -3.186 1.00 81.62 182 PRO A C 1
ATOM 1414 O O . PRO A 1 182 ? -3.670 8.593 -2.499 1.00 81.62 182 PRO A O 1
ATOM 1417 N N . GLU A 1 183 ? -4.571 10.635 -2.717 1.00 66.88 183 GLU A N 1
ATOM 1418 C CA . GLU A 1 183 ? -4.076 11.193 -1.454 1.00 66.88 183 GLU A CA 1
ATOM 1419 C C . GLU A 1 183 ? -4.552 10.454 -0.184 1.00 66.88 183 GLU A C 1
ATOM 1421 O O . GLU A 1 183 ? -5.710 10.073 -0.037 1.00 66.88 183 GLU A O 1
ATOM 1426 N N . GLY A 1 184 ? -3.649 10.381 0.799 1.00 57.72 184 GLY A N 1
ATOM 1427 C CA . GLY A 1 184 ? -3.945 10.777 2.179 1.00 57.72 184 GLY A CA 1
ATOM 1428 C C . GLY A 1 184 ? -3.140 12.054 2.450 1.00 57.72 184 GLY A C 1
ATOM 1429 O O . GLY A 1 184 ? -2.151 12.280 1.762 1.00 57.72 184 GLY A O 1
ATOM 1430 N N . ALA A 1 185 ? -3.532 12.903 3.401 1.00 50.34 185 ALA A N 1
ATOM 1431 C CA . ALA A 1 185 ? -2.958 14.241 3.641 1.00 50.34 185 ALA A CA 1
ATOM 1432 C C . ALA A 1 185 ? -1.451 14.300 4.025 1.00 50.34 185 ALA A C 1
ATOM 1434 O O . ALA A 1 185 ? -0.976 15.334 4.487 1.00 50.34 185 ALA A O 1
ATOM 1435 N N . ILE A 1 186 ? -0.708 13.204 3.863 1.00 60.78 186 ILE A N 1
ATOM 1436 C CA . ILE A 1 186 ? 0.685 13.021 4.265 1.00 60.78 186 ILE A CA 1
ATOM 1437 C C . ILE A 1 186 ? 1.523 12.835 2.989 1.00 60.78 186 ILE A C 1
ATOM 1439 O O . ILE A 1 186 ? 1.181 11.960 2.185 1.00 60.78 186 ILE A O 1
ATOM 1443 N N . PRO A 1 187 ? 2.589 13.633 2.781 1.00 62.91 187 PRO A N 1
ATOM 1444 C CA . PRO A 1 187 ? 3.515 13.452 1.667 1.00 62.91 187 PRO A CA 1
ATOM 1445 C C . PRO A 1 187 ? 4.034 12.015 1.595 1.00 62.91 187 PRO A C 1
ATOM 1447 O O . PRO A 1 187 ? 4.390 11.418 2.612 1.00 62.91 187 PRO A O 1
ATOM 1450 N 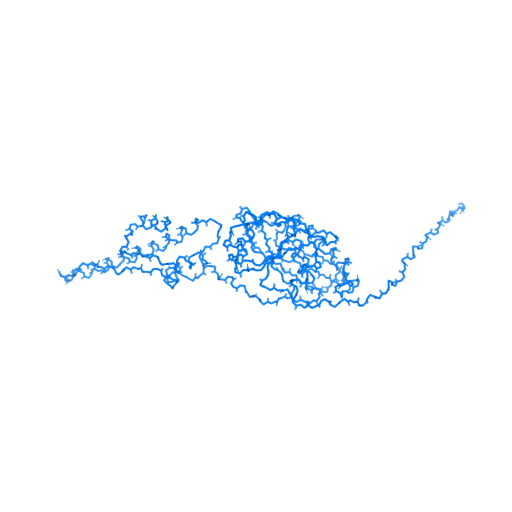N . LYS A 1 188 ? 4.059 11.459 0.384 1.00 72.25 188 LYS A N 1
ATOM 1451 C CA . LYS A 1 188 ? 4.545 10.103 0.117 1.00 72.25 188 LYS A CA 1
ATOM 1452 C C . LYS A 1 188 ? 5.885 10.235 -0.575 1.00 72.25 188 LYS A C 1
ATOM 1454 O O . LYS A 1 188 ? 5.941 10.556 -1.763 1.00 72.25 188 LYS A O 1
ATOM 1459 N N . ASP A 1 189 ? 6.943 10.029 0.188 1.00 73.56 189 ASP A N 1
ATOM 1460 C CA . ASP A 1 189 ? 8.296 10.084 -0.332 1.00 73.56 189 ASP A CA 1
ATOM 1461 C C . ASP A 1 189 ? 9.042 8.816 0.072 1.00 73.56 189 ASP A C 1
ATOM 1463 O O . ASP A 1 189 ? 8.993 8.384 1.226 1.00 73.56 189 ASP A O 1
ATOM 1467 N N . GLY A 1 190 ? 9.649 8.159 -0.912 1.00 77.69 190 GLY A N 1
ATOM 1468 C CA . GLY A 1 190 ? 10.361 6.904 -0.717 1.00 77.69 190 GLY A CA 1
ATOM 1469 C C . GLY A 1 190 ? 10.282 5.965 -1.924 1.00 77.69 190 GLY A C 1
ATOM 1470 O O . GLY A 1 190 ? 9.252 5.890 -2.600 1.00 77.69 190 GLY A O 1
ATOM 1471 N N . PRO A 1 191 ? 11.337 5.173 -2.173 1.00 85.19 191 PRO A N 1
ATOM 1472 C CA . PRO A 1 191 ? 11.458 4.378 -3.394 1.00 85.19 191 PRO A CA 1
ATOM 1473 C C . PRO A 1 191 ? 10.612 3.093 -3.382 1.00 85.19 191 PRO A C 1
ATOM 1475 O O . PRO A 1 191 ? 10.472 2.401 -4.389 1.00 85.19 191 PRO A O 1
ATOM 1478 N N . SER A 1 192 ? 9.994 2.766 -2.242 1.00 84.44 192 SER A N 1
ATOM 1479 C CA . SER A 1 192 ? 9.350 1.469 -1.989 1.00 84.44 192 SER A CA 1
ATOM 1480 C C . SER A 1 192 ? 8.064 1.172 -2.778 1.00 84.44 192 SER A C 1
ATOM 1482 O O . SER A 1 192 ? 7.469 0.108 -2.588 1.00 84.44 192 SER A O 1
ATOM 1484 N N . ALA A 1 193 ? 7.633 2.093 -3.643 1.00 88.62 193 ALA A N 1
ATOM 1485 C CA . ALA A 1 193 ? 6.504 1.930 -4.559 1.00 88.62 193 ALA A CA 1
ATOM 1486 C C . ALA A 1 193 ? 6.940 1.631 -6.007 1.00 88.62 193 ALA A C 1
ATOM 1488 O O . ALA A 1 193 ? 6.090 1.530 -6.893 1.00 88.62 193 ALA A O 1
ATOM 1489 N N . GLY A 1 194 ? 8.244 1.485 -6.266 1.00 93.31 194 GLY A N 1
ATOM 1490 C CA . GLY A 1 194 ? 8.789 1.278 -7.607 1.00 93.31 194 GLY A CA 1
ATOM 1491 C C . GLY A 1 194 ? 8.163 0.090 -8.341 1.00 93.31 194 GLY A C 1
ATOM 1492 O O . GLY A 1 194 ? 7.713 0.235 -9.480 1.00 93.31 194 GLY A O 1
ATOM 1493 N N . ILE A 1 195 ? 8.047 -1.063 -7.671 1.00 97.00 195 ILE A N 1
ATOM 1494 C CA . ILE A 1 195 ? 7.429 -2.255 -8.279 1.00 97.00 195 ILE A CA 1
ATOM 1495 C C . ILE A 1 195 ? 5.919 -2.086 -8.508 1.00 97.00 195 ILE A C 1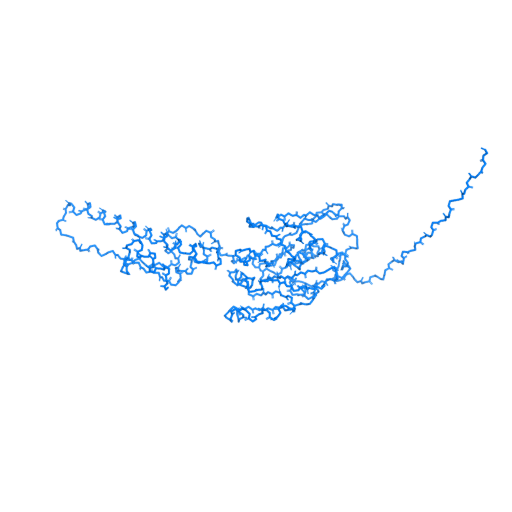
ATOM 1497 O O . ILE A 1 195 ? 5.382 -2.591 -9.495 1.00 97.00 195 ILE A O 1
ATOM 1501 N N . THR A 1 196 ? 5.234 -1.329 -7.642 1.00 95.94 196 THR A N 1
ATOM 1502 C CA . THR A 1 196 ? 3.802 -1.021 -7.775 1.00 95.94 196 THR A CA 1
ATOM 1503 C C . THR A 1 196 ? 3.557 -0.145 -8.996 1.00 95.94 196 THR A C 1
ATOM 1505 O O . THR A 1 196 ? 2.692 -0.455 -9.816 1.00 95.94 196 THR A O 1
ATOM 1508 N N . ILE A 1 197 ? 4.353 0.916 -9.162 1.00 95.81 197 ILE A N 1
ATOM 1509 C CA . ILE A 1 197 ? 4.257 1.820 -10.312 1.00 95.81 197 ILE A CA 1
ATOM 1510 C C . ILE A 1 197 ? 4.578 1.056 -11.599 1.00 95.81 197 ILE A C 1
ATOM 1512 O O . ILE A 1 197 ? 3.813 1.132 -12.556 1.00 95.81 197 ILE A O 1
ATOM 1516 N N . ALA A 1 198 ? 5.649 0.255 -11.615 1.00 96.81 198 ALA A N 1
ATOM 1517 C CA . ALA A 1 198 ? 6.005 -0.558 -12.776 1.00 96.81 198 ALA A CA 1
ATOM 1518 C C . ALA A 1 198 ? 4.893 -1.545 -13.170 1.00 96.81 198 ALA A C 1
ATOM 1520 O O . ALA A 1 198 ? 4.583 -1.671 -14.353 1.00 96.81 198 ALA A O 1
ATOM 1521 N N . THR A 1 199 ? 4.249 -2.194 -12.196 1.00 97.06 199 THR A N 1
ATOM 1522 C CA . THR A 1 199 ? 3.114 -3.103 -12.441 1.00 97.06 199 THR A CA 1
ATOM 1523 C C . THR A 1 199 ? 1.887 -2.363 -12.959 1.00 97.06 199 THR A C 1
ATOM 1525 O O . THR A 1 199 ? 1.254 -2.822 -13.907 1.00 97.06 199 THR A O 1
ATOM 1528 N N . THR A 1 200 ? 1.592 -1.186 -12.406 1.00 96.88 200 THR A N 1
ATOM 1529 C CA . THR A 1 200 ? 0.488 -0.329 -12.869 1.00 96.88 200 THR A CA 1
ATOM 1530 C C . THR A 1 200 ? 0.700 0.091 -14.327 1.00 96.88 200 THR A C 1
ATOM 1532 O O . THR A 1 200 ? -0.205 -0.029 -15.150 1.00 96.88 200 THR A O 1
ATOM 1535 N N . LEU A 1 201 ? 1.919 0.524 -14.668 1.00 96.31 201 LEU A N 1
ATOM 1536 C CA . LEU A 1 201 ? 2.298 0.903 -16.029 1.00 96.31 201 LEU A CA 1
ATOM 1537 C C . LEU A 1 201 ? 2.211 -0.282 -16.994 1.00 96.31 201 LEU A C 1
ATOM 1539 O O . LEU A 1 201 ? 1.615 -0.155 -18.062 1.00 96.31 201 LEU A O 1
ATOM 1543 N N . ALA A 1 202 ? 2.777 -1.433 -16.616 1.00 95.50 202 ALA A N 1
ATOM 1544 C CA . ALA A 1 202 ? 2.716 -2.650 -17.421 1.00 95.50 202 ALA A CA 1
ATOM 1545 C C . ALA A 1 202 ? 1.264 -3.052 -17.694 1.00 95.50 202 ALA A C 1
ATOM 1547 O O . ALA A 1 202 ? 0.896 -3.280 -18.844 1.00 95.50 202 ALA A O 1
ATOM 1548 N N . SER A 1 203 ? 0.427 -3.070 -16.658 1.00 96.25 203 SER A N 1
ATOM 1549 C CA . SER A 1 203 ? -0.997 -3.381 -16.761 1.00 96.25 203 SER A CA 1
ATOM 1550 C C . SER A 1 203 ? -1.736 -2.428 -17.699 1.00 96.25 203 SER A C 1
ATOM 1552 O O . SER A 1 203 ? -2.428 -2.884 -18.608 1.00 96.25 203 SER A O 1
ATOM 1554 N N . ALA A 1 204 ? -1.549 -1.113 -17.543 1.00 95.31 204 ALA A N 1
ATOM 1555 C CA . ALA A 1 204 ? -2.195 -0.128 -18.405 1.00 95.31 204 ALA A CA 1
ATOM 1556 C C . ALA A 1 204 ? -1.808 -0.337 -19.880 1.00 95.31 204 ALA A C 1
ATOM 1558 O O . ALA A 1 204 ? -2.677 -0.351 -20.754 1.00 95.31 204 ALA A O 1
ATOM 1559 N N . LEU A 1 205 ? -0.513 -0.541 -20.149 1.00 94.06 205 LEU A N 1
ATOM 1560 C CA . LEU A 1 205 ? 0.037 -0.662 -21.503 1.00 94.06 205 LEU A CA 1
ATOM 1561 C C . LEU A 1 205 ? -0.350 -1.976 -22.187 1.00 94.06 205 LEU A C 1
ATOM 1563 O O . LEU A 1 205 ? -0.640 -1.980 -23.379 1.00 94.06 205 LEU A O 1
ATOM 1567 N N . THR A 1 206 ? -0.369 -3.076 -21.437 1.00 92.62 206 THR A N 1
ATOM 1568 C CA . THR A 1 206 ? -0.685 -4.419 -21.954 1.00 92.62 206 THR A CA 1
ATOM 1569 C C . THR A 1 206 ? -2.173 -4.747 -21.906 1.00 92.62 206 THR A C 1
ATOM 1571 O O . THR A 1 206 ? -2.591 -5.755 -22.466 1.00 92.62 206 THR A O 1
ATOM 1574 N N . ARG A 1 207 ? -2.984 -3.914 -21.237 1.00 92.31 207 ARG A N 1
ATOM 1575 C CA . ARG A 1 207 ? -4.401 -4.179 -20.937 1.00 92.31 207 ARG A CA 1
ATOM 1576 C C . ARG A 1 207 ? -4.631 -5.461 -20.123 1.00 92.31 207 ARG A C 1
ATOM 1578 O O . ARG A 1 207 ? -5.750 -5.965 -20.089 1.00 92.31 207 ARG A O 1
ATOM 1585 N N . LEU A 1 208 ? -3.607 -5.957 -19.428 1.00 92.62 208 LEU A N 1
ATOM 1586 C CA . LEU A 1 208 ? -3.736 -7.082 -18.504 1.00 92.62 208 LEU A CA 1
ATOM 1587 C C . LEU A 1 208 ? -4.142 -6.576 -17.118 1.00 92.62 208 LEU A C 1
ATOM 1589 O O . LEU A 1 208 ? -3.454 -5.710 -16.578 1.00 92.62 208 LEU A O 1
ATOM 1593 N N . PRO A 1 209 ? -5.223 -7.087 -16.510 1.00 93.88 209 PRO A N 1
ATOM 1594 C CA . PRO A 1 209 ? -5.655 -6.619 -15.203 1.00 93.88 209 PRO A CA 1
ATOM 1595 C C . PRO A 1 209 ? -4.703 -7.080 -14.090 1.00 93.88 209 PRO A C 1
ATOM 1597 O O . PRO A 1 209 ? -4.208 -8.211 -14.103 1.00 93.88 209 PRO A O 1
ATOM 1600 N N . VAL A 1 210 ? -4.470 -6.211 -13.108 1.00 95.06 210 VAL A N 1
ATOM 1601 C CA . VAL A 1 210 ? -3.743 -6.540 -11.876 1.00 95.06 210 VAL A CA 1
ATOM 1602 C C . VAL A 1 210 ? -4.721 -7.116 -10.867 1.00 95.06 210 VAL A C 1
ATOM 1604 O O . VAL A 1 210 ? -5.833 -6.616 -10.709 1.00 95.06 210 VAL A O 1
ATOM 1607 N N . ARG A 1 211 ? -4.301 -8.152 -10.150 1.00 92.06 211 ARG A N 1
ATOM 1608 C CA . ARG A 1 211 ? -5.045 -8.742 -9.037 1.00 92.06 211 ARG A CA 1
ATOM 1609 C C . ARG A 1 211 ? -5.342 -7.715 -7.933 1.00 92.06 211 ARG A C 1
ATOM 1611 O O . ARG A 1 211 ? -4.425 -7.118 -7.379 1.00 92.06 211 ARG A O 1
ATOM 1618 N N . GLY A 1 212 ? -6.621 -7.566 -7.575 1.00 87.81 212 GLY A N 1
ATOM 1619 C CA . GLY A 1 212 ? -7.078 -6.662 -6.506 1.00 87.81 212 GLY A CA 1
ATOM 1620 C C . GLY A 1 212 ? -7.011 -7.251 -5.088 1.00 87.81 212 GLY A C 1
ATOM 1621 O O . GLY A 1 212 ? -7.314 -6.564 -4.115 1.00 87.81 212 GLY A O 1
ATOM 1622 N N . ASP A 1 213 ? -6.646 -8.528 -4.946 1.00 89.62 213 ASP A N 1
ATOM 1623 C CA . ASP A 1 213 ? -6.489 -9.235 -3.667 1.00 89.62 213 ASP A CA 1
ATOM 1624 C C . ASP A 1 213 ? -5.034 -9.281 -3.162 1.00 89.62 213 ASP A C 1
ATOM 1626 O O . ASP A 1 213 ? -4.755 -9.906 -2.136 1.00 89.62 213 ASP A O 1
ATOM 1630 N N . LEU A 1 214 ? -4.127 -8.598 -3.863 1.00 93.56 214 LEU A N 1
ATOM 1631 C CA . LEU A 1 214 ? -2.683 -8.620 -3.659 1.00 93.56 214 LEU A CA 1
ATOM 1632 C C . LEU A 1 214 ? -2.157 -7.205 -3.389 1.00 93.56 214 LEU A C 1
ATOM 1634 O O . LEU A 1 214 ? -2.519 -6.265 -4.093 1.00 93.56 214 LEU A O 1
ATOM 1638 N N . ALA A 1 215 ? -1.243 -7.057 -2.429 1.00 94.88 215 ALA A N 1
ATOM 1639 C CA . ALA A 1 215 ? -0.456 -5.831 -2.276 1.00 94.88 215 ALA A CA 1
ATOM 1640 C C . ALA A 1 215 ? 1.035 -6.082 -2.518 1.00 94.88 215 ALA A C 1
ATOM 1642 O O . ALA A 1 215 ? 1.526 -7.199 -2.382 1.00 94.88 215 ALA A O 1
ATOM 1643 N N . MET A 1 216 ? 1.785 -5.041 -2.868 1.00 96.88 216 MET A N 1
ATOM 1644 C CA . MET A 1 216 ? 3.221 -5.171 -3.127 1.00 96.88 216 MET A CA 1
ATOM 1645 C C . MET A 1 216 ? 4.020 -3.976 -2.610 1.00 96.88 216 MET A C 1
ATOM 1647 O O . MET A 1 216 ? 3.514 -2.858 -2.509 1.00 96.88 216 MET A O 1
ATOM 1651 N N . THR A 1 217 ? 5.284 -4.197 -2.273 1.00 95.44 217 THR A N 1
ATOM 1652 C CA . THR A 1 217 ? 6.230 -3.125 -1.943 1.00 95.44 217 THR A CA 1
ATOM 1653 C C . THR A 1 217 ? 7.633 -3.555 -2.330 1.00 95.44 217 THR A C 1
ATOM 1655 O O . THR A 1 217 ? 7.979 -4.729 -2.241 1.00 95.44 217 THR A O 1
ATOM 1658 N N . GLY A 1 218 ? 8.433 -2.610 -2.796 1.00 95.00 218 GLY A N 1
ATOM 1659 C CA . GLY A 1 218 ? 9.769 -2.879 -3.294 1.00 95.00 218 GLY A CA 1
ATOM 1660 C C . GLY A 1 218 ? 10.276 -1.701 -4.103 1.00 95.00 218 GLY A C 1
ATOM 1661 O O . GLY A 1 218 ? 9.518 -1.055 -4.835 1.00 95.00 218 GLY A O 1
ATOM 1662 N N . GLU A 1 219 ? 11.562 -1.424 -3.960 1.00 95.12 219 GLU A N 1
ATOM 1663 C CA . GLU A 1 219 ? 12.255 -0.496 -4.842 1.00 95.12 219 GLU A CA 1
ATOM 1664 C C . GLU A 1 219 ? 12.633 -1.212 -6.143 1.00 95.12 219 GLU A C 1
ATOM 1666 O O . GLU A 1 219 ? 12.919 -2.409 -6.146 1.00 95.12 219 GLU A O 1
ATOM 1671 N N . ILE A 1 220 ? 12.604 -0.485 -7.261 1.00 95.56 220 ILE A N 1
ATOM 1672 C CA . ILE A 1 220 ? 12.935 -1.011 -8.585 1.00 95.56 220 ILE A CA 1
ATOM 1673 C C . ILE A 1 220 ? 14.211 -0.357 -9.109 1.00 95.56 220 ILE A C 1
ATOM 1675 O O . ILE A 1 220 ? 14.376 0.858 -9.059 1.00 95.56 220 ILE A O 1
ATOM 1679 N N . THR A 1 221 ? 15.091 -1.163 -9.693 1.00 94.81 221 THR A N 1
ATOM 1680 C CA . THR A 1 221 ? 16.239 -0.658 -10.461 1.00 94.81 221 THR A CA 1
ATOM 1681 C C . THR A 1 221 ? 15.921 -0.574 -11.953 1.00 94.81 221 THR A C 1
ATOM 1683 O O . THR A 1 221 ? 15.079 -1.309 -12.466 1.00 94.81 221 THR A O 1
ATOM 1686 N N . LEU A 1 222 ? 16.697 0.208 -12.707 1.00 93.00 222 LEU A N 1
ATOM 1687 C CA . LEU A 1 222 ? 16.591 0.272 -14.176 1.00 93.00 222 LEU A CA 1
ATOM 1688 C C . LEU A 1 222 ? 16.752 -1.092 -14.875 1.00 93.00 222 LEU A C 1
ATOM 1690 O O . LEU A 1 222 ? 16.297 -1.268 -16.002 1.00 93.00 222 LEU A O 1
ATOM 1694 N N . ARG A 1 223 ? 17.404 -2.064 -14.219 1.00 91.88 223 ARG A N 1
ATOM 1695 C CA . ARG A 1 223 ? 17.601 -3.429 -14.739 1.00 91.88 223 ARG A CA 1
ATOM 1696 C C . ARG A 1 223 ? 16.482 -4.397 -14.346 1.00 91.88 223 ARG A C 1
ATOM 1698 O O . ARG A 1 223 ? 16.515 -5.550 -14.769 1.00 91.88 223 ARG A O 1
ATOM 1705 N N . GLY A 1 224 ? 15.510 -3.948 -13.553 1.00 92.25 224 GLY A N 1
ATOM 1706 C CA . GLY A 1 224 ? 14.384 -4.760 -13.096 1.00 92.25 224 GLY A CA 1
ATOM 1707 C C . GLY A 1 224 ? 14.653 -5.598 -11.851 1.00 92.25 224 GLY A C 1
ATOM 1708 O O . GLY A 1 224 ? 13.839 -6.460 -11.545 1.00 92.25 224 GLY A O 1
ATOM 1709 N N . ARG A 1 225 ? 15.764 -5.376 -11.133 1.00 96.69 225 ARG A N 1
ATOM 1710 C CA . ARG A 1 225 ? 15.952 -5.952 -9.788 1.00 96.69 225 ARG A CA 1
ATOM 1711 C C . ARG A 1 225 ? 15.037 -5.262 -8.786 1.00 96.69 225 ARG A C 1
ATOM 1713 O O . ARG A 1 225 ? 14.884 -4.039 -8.870 1.00 96.69 225 ARG A O 1
ATOM 1720 N N . VAL A 1 226 ? 14.514 -6.045 -7.848 1.00 97.50 226 VAL A N 1
ATOM 1721 C CA . VAL A 1 226 ? 13.725 -5.578 -6.708 1.00 97.50 226 VAL A CA 1
ATOM 1722 C C . VAL A 1 226 ? 14.644 -5.459 -5.495 1.00 97.50 226 VAL A C 1
ATOM 1724 O O . VAL A 1 226 ? 15.323 -6.420 -5.139 1.00 97.50 226 VAL A O 1
ATOM 1727 N N . LEU A 1 227 ? 14.704 -4.269 -4.900 1.00 96.44 227 LEU A N 1
ATOM 1728 C CA . LEU A 1 227 ? 15.586 -3.947 -3.776 1.00 96.44 227 LEU A CA 1
ATOM 1729 C C . LEU A 1 227 ? 14.822 -3.914 -2.443 1.00 96.44 227 LEU A C 1
ATOM 1731 O O . LEU A 1 227 ? 13.609 -3.657 -2.442 1.00 96.44 227 LEU A O 1
ATOM 1735 N N . PRO A 1 228 ? 15.515 -4.176 -1.315 1.00 95.38 228 PRO A N 1
ATOM 1736 C CA . PRO A 1 228 ? 14.901 -4.203 0.004 1.00 95.38 228 PRO A CA 1
ATOM 1737 C C . PRO A 1 228 ? 14.326 -2.849 0.412 1.00 95.38 228 PRO A C 1
ATOM 1739 O O . PRO A 1 228 ? 14.805 -1.792 0.009 1.00 95.38 228 PRO A O 1
ATOM 1742 N N . ILE A 1 229 ? 13.309 -2.895 1.266 1.00 93.81 229 ILE A N 1
ATOM 1743 C CA . ILE A 1 229 ? 12.603 -1.717 1.773 1.00 93.81 229 ILE A CA 1
ATOM 1744 C C . ILE A 1 229 ? 12.581 -1.681 3.303 1.00 93.81 229 ILE A C 1
ATOM 1746 O O . ILE A 1 229 ? 12.800 -2.687 3.970 1.00 93.81 229 ILE A O 1
ATOM 1750 N N . GLY A 1 230 ? 12.295 -0.510 3.872 1.00 91.25 230 GLY A N 1
ATOM 1751 C CA . GLY A 1 230 ? 12.056 -0.349 5.309 1.00 91.25 230 GLY A CA 1
ATOM 1752 C C . GLY A 1 230 ? 10.587 -0.539 5.705 1.00 91.25 230 GLY A C 1
ATOM 1753 O O . GLY A 1 230 ? 9.681 -0.452 4.865 1.00 91.25 230 GLY A O 1
ATOM 1754 N N . GLY A 1 231 ? 10.354 -0.750 7.005 1.00 90.56 231 GLY A N 1
ATOM 1755 C CA . GLY A 1 231 ? 9.016 -0.759 7.610 1.00 90.56 231 GLY A CA 1
ATOM 1756 C C . GLY A 1 231 ? 8.155 -1.969 7.236 1.00 90.56 231 GLY A C 1
ATOM 1757 O O . GLY A 1 231 ? 6.945 -1.826 7.060 1.00 90.56 231 GLY A O 1
ATOM 1758 N N . VAL A 1 232 ? 8.766 -3.149 7.054 1.00 93.06 232 VAL A N 1
ATOM 1759 C CA . VAL A 1 232 ? 8.071 -4.392 6.652 1.00 93.06 232 VAL A CA 1
ATOM 1760 C C . VAL A 1 232 ? 6.934 -4.726 7.618 1.00 93.06 232 VAL A C 1
ATOM 1762 O O . VAL A 1 232 ? 5.811 -4.988 7.189 1.00 93.06 232 VAL A O 1
ATOM 1765 N N . LYS A 1 233 ? 7.197 -4.643 8.925 1.00 92.06 233 LYS A N 1
ATOM 1766 C CA . LYS A 1 233 ? 6.213 -4.905 9.977 1.00 92.06 233 LYS A CA 1
ATOM 1767 C C . LYS A 1 233 ? 4.982 -4.012 9.850 1.00 92.06 233 LYS A C 1
ATOM 1769 O O . LYS A 1 233 ? 3.858 -4.512 9.810 1.00 92.06 233 LYS A O 1
ATOM 1774 N N . GLU A 1 234 ? 5.180 -2.700 9.770 1.00 91.12 234 GLU A N 1
ATOM 1775 C CA . GLU A 1 234 ? 4.095 -1.724 9.674 1.00 91.12 234 GLU A CA 1
ATOM 1776 C C . GLU A 1 234 ? 3.305 -1.884 8.369 1.00 91.12 234 GLU A C 1
ATOM 1778 O O . GLU A 1 234 ? 2.079 -1.761 8.377 1.00 91.12 234 GLU A O 1
ATOM 1783 N N . LYS A 1 235 ? 3.988 -2.191 7.260 1.00 92.25 235 LYS A N 1
ATOM 1784 C CA . LYS A 1 235 ? 3.368 -2.433 5.950 1.00 92.25 235 LYS A CA 1
ATOM 1785 C C . LYS A 1 235 ? 2.496 -3.690 5.946 1.00 92.25 235 LYS A C 1
ATOM 1787 O O . LYS A 1 235 ? 1.363 -3.630 5.471 1.00 92.25 235 LYS A O 1
ATOM 1792 N N . LEU A 1 236 ? 2.974 -4.798 6.515 1.00 93.44 236 LEU A N 1
ATOM 1793 C CA . LEU A 1 236 ? 2.195 -6.038 6.623 1.00 93.44 236 LEU A CA 1
ATOM 1794 C C . LEU A 1 236 ? 0.992 -5.877 7.561 1.00 93.44 236 LEU A C 1
ATOM 1796 O O . LEU A 1 236 ? -0.111 -6.298 7.221 1.00 93.44 236 LEU A O 1
ATOM 1800 N N . LEU A 1 237 ? 1.164 -5.177 8.688 1.00 90.38 237 LEU A N 1
ATOM 1801 C CA . LEU A 1 237 ? 0.054 -4.779 9.564 1.00 90.38 237 LEU A CA 1
ATOM 1802 C C . LEU A 1 237 ? -1.010 -3.968 8.809 1.00 90.38 237 LEU A C 1
ATOM 1804 O O . LEU A 1 237 ? -2.205 -4.167 9.021 1.00 90.38 237 LEU A O 1
ATOM 1808 N N . ALA A 1 238 ? -0.597 -3.048 7.935 1.00 88.50 238 ALA A N 1
ATOM 1809 C CA . ALA A 1 238 ? -1.522 -2.248 7.138 1.00 88.50 238 ALA A CA 1
ATOM 1810 C C . ALA A 1 238 ? -2.290 -3.093 6.111 1.00 88.50 238 ALA A C 1
ATOM 1812 O O . ALA A 1 238 ? -3.506 -2.937 6.002 1.00 88.50 238 ALA A O 1
ATOM 1813 N N . ALA A 1 239 ? -1.608 -4.005 5.411 1.00 90.69 239 ALA A N 1
ATOM 1814 C CA . ALA A 1 239 ? -2.231 -4.940 4.474 1.00 90.69 239 ALA A CA 1
ATOM 1815 C C . ALA A 1 239 ? -3.280 -5.822 5.172 1.00 90.69 239 ALA A C 1
ATOM 1817 O O . ALA A 1 239 ? -4.438 -5.862 4.750 1.00 90.69 239 ALA A O 1
ATOM 1818 N N . HIS A 1 240 ? -2.902 -6.431 6.301 1.00 89.69 240 HIS A N 1
ATOM 1819 C CA . HIS A 1 240 ? -3.778 -7.280 7.112 1.00 89.69 240 HIS A CA 1
ATOM 1820 C C . HIS A 1 240 ? -5.036 -6.536 7.575 1.00 89.69 240 HIS A C 1
ATOM 1822 O O . HIS A 1 240 ? -6.156 -7.004 7.372 1.00 89.69 240 HIS A O 1
ATOM 1828 N N . ARG A 1 241 ? -4.876 -5.310 8.091 1.00 84.56 241 ARG A N 1
ATOM 1829 C CA . ARG A 1 241 ? -6.000 -4.449 8.505 1.00 84.56 241 ARG A CA 1
ATOM 1830 C C . ARG A 1 241 ? -6.950 -4.075 7.370 1.00 84.56 241 ARG A C 1
ATOM 1832 O O . ARG A 1 241 ? -8.093 -3.718 7.640 1.00 84.56 241 ARG A O 1
ATOM 1839 N N . HIS A 1 242 ? -6.465 -4.087 6.134 1.00 80.81 242 HIS A N 1
ATOM 1840 C CA . HIS A 1 242 ? -7.244 -3.820 4.928 1.00 80.81 242 HIS A CA 1
ATOM 1841 C C . HIS A 1 242 ? -7.786 -5.111 4.285 1.00 80.81 242 HIS A C 1
ATOM 1843 O O . HIS A 1 242 ? -8.311 -5.065 3.177 1.00 80.81 242 HIS A O 1
ATOM 1849 N N . GLY A 1 243 ? -7.662 -6.267 4.949 1.00 85.25 243 GLY A N 1
ATOM 1850 C CA . GLY A 1 243 ? -8.165 -7.546 4.441 1.00 85.25 243 GLY A CA 1
ATOM 1851 C C . GLY A 1 243 ? -7.411 -8.069 3.213 1.00 85.25 243 GLY A C 1
ATOM 1852 O O . GLY A 1 243 ? -7.982 -8.842 2.429 1.00 85.25 243 GLY A O 1
ATOM 1853 N N . ILE A 1 244 ? -6.160 -7.626 3.034 1.00 89.88 244 ILE A N 1
ATOM 1854 C CA . ILE A 1 244 ? -5.227 -8.103 2.011 1.00 89.88 244 ILE A CA 1
ATOM 1855 C C . ILE A 1 244 ? -4.294 -9.115 2.671 1.00 89.88 244 ILE A C 1
ATOM 1857 O O . ILE A 1 244 ? -3.449 -8.760 3.493 1.00 89.88 244 ILE A O 1
ATOM 1861 N N . PHE A 1 245 ? -4.466 -10.383 2.305 1.00 91.62 245 PHE A N 1
ATOM 1862 C CA . PHE A 1 245 ? -3.738 -11.504 2.901 1.00 91.62 245 PHE A CA 1
ATOM 1863 C C . PHE A 1 245 ? -2.612 -12.026 2.009 1.00 91.62 245 PHE A C 1
ATOM 1865 O O . PHE A 1 245 ? -1.855 -12.882 2.443 1.00 91.62 245 PHE A O 1
ATOM 1872 N N . GLU A 1 246 ? -2.466 -11.521 0.783 1.00 95.12 246 GLU A N 1
ATOM 1873 C CA . GLU A 1 246 ? -1.380 -11.898 -0.123 1.00 95.12 246 GLU A CA 1
ATOM 1874 C C . GLU A 1 246 ? -0.505 -10.673 -0.407 1.00 95.12 246 GLU A C 1
ATOM 1876 O O . GLU A 1 246 ? -1.014 -9.611 -0.780 1.00 95.12 246 GLU A O 1
ATOM 1881 N N . VAL A 1 247 ? 0.811 -10.792 -0.193 1.00 96.25 247 VAL A N 1
ATOM 1882 C CA . VAL A 1 247 ? 1.752 -9.672 -0.358 1.00 96.25 247 VAL A CA 1
ATOM 1883 C C . VAL A 1 247 ? 3.015 -10.097 -1.100 1.00 96.25 247 VAL A C 1
ATOM 1885 O O . VAL A 1 247 ? 3.571 -11.156 -0.819 1.00 96.25 247 VAL A O 1
ATOM 1888 N N . ILE A 1 248 ? 3.496 -9.252 -2.013 1.00 97.94 248 ILE A N 1
ATOM 1889 C CA . ILE A 1 248 ? 4.825 -9.366 -2.629 1.00 97.94 248 ILE A CA 1
ATOM 1890 C C . ILE A 1 248 ? 5.832 -8.513 -1.849 1.00 97.94 248 ILE A C 1
ATOM 1892 O O . ILE A 1 248 ? 5.618 -7.309 -1.663 1.00 97.94 248 ILE A O 1
ATOM 1896 N N . LEU A 1 249 ? 6.942 -9.133 -1.445 1.00 97.19 249 LEU A N 1
ATOM 1897 C CA . LEU A 1 249 ? 8.074 -8.502 -0.770 1.00 97.19 249 LEU A CA 1
ATOM 1898 C C . LEU A 1 249 ? 9.405 -8.813 -1.477 1.00 97.19 249 LEU A C 1
ATOM 1900 O O . LEU A 1 249 ? 9.547 -9.879 -2.080 1.00 97.19 249 LEU A O 1
ATOM 1904 N N . PRO A 1 250 ? 10.414 -7.930 -1.375 1.00 97.69 250 PRO A N 1
ATOM 1905 C CA . PRO A 1 250 ? 11.761 -8.231 -1.849 1.00 97.69 250 PRO A CA 1
ATOM 1906 C C . PRO A 1 250 ? 12.347 -9.430 -1.093 1.00 97.69 250 PRO A C 1
ATOM 1908 O O . PRO A 1 250 ? 12.189 -9.519 0.127 1.00 97.69 250 PRO A O 1
ATOM 1911 N N . ARG A 1 251 ? 13.066 -10.324 -1.785 1.00 97.38 251 ARG A N 1
ATOM 1912 C CA . ARG A 1 251 ? 13.756 -11.482 -1.177 1.00 97.38 251 ARG A CA 1
ATOM 1913 C C . ARG A 1 251 ? 14.630 -11.077 0.013 1.00 97.38 251 ARG A C 1
ATOM 1915 O O . ARG A 1 251 ? 14.572 -11.703 1.064 1.00 97.38 251 ARG A O 1
ATOM 1922 N N . ASP A 1 252 ? 15.365 -9.978 -0.118 1.00 95.38 252 ASP A N 1
ATOM 1923 C CA . ASP A 1 252 ? 16.283 -9.486 0.916 1.00 95.38 252 ASP A CA 1
ATOM 1924 C C . ASP A 1 252 ? 15.584 -9.044 2.220 1.00 95.38 252 ASP A C 1
ATOM 1926 O O . ASP A 1 252 ? 16.250 -8.894 3.249 1.00 95.38 252 ASP A O 1
ATOM 1930 N N . ASN A 1 253 ? 14.257 -8.853 2.202 1.00 95.94 253 ASN A N 1
ATOM 1931 C CA . ASN A 1 253 ? 13.447 -8.531 3.381 1.00 95.94 253 ASN A CA 1
ATOM 1932 C C . ASN A 1 253 ? 12.942 -9.770 4.145 1.00 95.94 253 ASN A C 1
ATOM 1934 O O . ASN A 1 253 ? 12.245 -9.620 5.148 1.00 95.94 253 ASN A O 1
ATOM 1938 N N . GLU A 1 254 ? 13.278 -10.993 3.724 1.00 94.75 254 GLU A N 1
ATOM 1939 C CA . GLU A 1 254 ? 12.862 -12.221 4.423 1.00 94.75 254 GLU A CA 1
ATOM 1940 C C . GLU A 1 254 ? 13.309 -12.237 5.893 1.00 94.75 254 GLU A C 1
ATOM 1942 O O . GLU A 1 254 ? 12.550 -12.620 6.784 1.00 94.75 254 GLU A O 1
ATOM 1947 N N . LYS A 1 255 ? 14.506 -11.707 6.164 1.00 92.94 255 LYS A N 1
ATOM 1948 C CA . LYS A 1 255 ? 15.053 -11.539 7.519 1.00 92.94 255 LYS A CA 1
ATOM 1949 C C . LYS A 1 255 ? 14.195 -10.648 8.429 1.00 92.94 255 LYS A C 1
ATOM 1951 O O . LYS A 1 255 ? 14.169 -10.869 9.636 1.00 92.94 255 LYS A O 1
ATOM 1956 N N . ASP A 1 256 ? 13.467 -9.683 7.866 1.00 92.81 256 ASP A N 1
ATOM 1957 C CA . ASP A 1 256 ? 12.669 -8.715 8.629 1.00 92.81 256 ASP A CA 1
ATOM 1958 C C . ASP A 1 256 ? 11.320 -9.306 9.080 1.00 92.81 256 ASP A C 1
ATOM 1960 O O . ASP A 1 256 ? 10.604 -8.706 9.885 1.00 92.81 256 ASP A O 1
ATOM 1964 N N . LEU A 1 257 ? 10.966 -10.516 8.617 1.00 90.31 257 LEU A N 1
ATOM 1965 C CA . LEU A 1 257 ? 9.785 -11.233 9.108 1.00 90.31 257 LEU A CA 1
ATOM 1966 C C . LEU A 1 257 ? 9.890 -11.642 10.579 1.00 90.31 257 LEU A C 1
ATOM 1968 O O . LEU A 1 257 ? 8.858 -11.905 11.205 1.00 90.31 257 LEU A O 1
ATOM 1972 N N . ALA A 1 258 ? 11.100 -11.682 11.144 1.00 89.56 258 ALA A N 1
ATOM 1973 C CA . ALA A 1 258 ? 11.303 -11.954 12.564 1.00 89.56 258 ALA A CA 1
ATOM 1974 C C . ALA A 1 258 ? 10.570 -10.935 13.460 1.00 89.56 258 ALA A C 1
ATOM 1976 O O . ALA A 1 258 ? 10.055 -11.309 14.514 1.00 89.56 258 ALA A O 1
ATOM 1977 N N . ASP A 1 259 ? 10.433 -9.686 13.001 1.00 88.62 259 ASP A N 1
ATOM 1978 C CA . ASP A 1 259 ? 9.783 -8.598 13.743 1.00 88.62 259 ASP A CA 1
ATOM 1979 C C . ASP A 1 259 ? 8.250 -8.576 13.588 1.00 88.62 259 ASP A C 1
ATOM 1981 O O . ASP A 1 259 ? 7.549 -7.790 14.247 1.00 88.62 259 ASP A O 1
ATOM 1985 N N . VAL A 1 260 ? 7.711 -9.431 12.713 1.00 89.81 260 VAL A N 1
ATOM 1986 C CA . VAL A 1 260 ? 6.282 -9.516 12.403 1.00 89.81 260 VAL A CA 1
ATOM 1987 C C . VAL A 1 260 ? 5.601 -10.492 13.370 1.00 89.81 260 VAL A C 1
ATOM 1989 O O . VAL A 1 260 ? 6.018 -11.653 13.454 1.00 89.81 260 VAL A O 1
ATOM 1992 N N . PRO A 1 261 ? 4.527 -10.072 14.068 1.00 89.31 261 PRO A N 1
ATOM 1993 C CA . PRO A 1 261 ? 3.756 -10.948 14.948 1.00 89.31 261 PRO A CA 1
ATOM 1994 C C . PRO A 1 261 ? 3.302 -12.248 14.261 1.00 89.31 261 PRO A C 1
ATOM 1996 O O . PRO A 1 261 ? 2.819 -12.220 13.128 1.00 89.31 261 PRO A O 1
ATOM 1999 N N . GLU A 1 262 ? 3.429 -13.387 14.951 1.00 89.25 262 GLU A N 1
ATOM 2000 C CA . GLU A 1 262 ? 3.122 -14.716 14.390 1.00 89.25 262 GLU A CA 1
ATOM 2001 C C . GLU A 1 262 ? 1.680 -14.847 13.897 1.00 89.25 262 GLU A C 1
ATOM 2003 O O . GLU A 1 262 ? 1.438 -15.450 12.856 1.00 89.25 262 GLU A O 1
ATOM 2008 N N . ASN A 1 263 ? 0.721 -14.236 14.597 1.00 87.12 263 ASN A N 1
ATOM 2009 C CA . ASN A 1 263 ? -0.685 -14.248 14.196 1.00 87.12 263 ASN A CA 1
ATOM 2010 C C . ASN A 1 263 ? -0.898 -13.638 12.801 1.00 87.12 263 ASN A C 1
ATOM 2012 O O . ASN A 1 263 ? -1.677 -14.163 12.019 1.00 87.12 263 ASN A O 1
ATOM 2016 N N . ILE A 1 264 ? -0.166 -12.573 12.465 1.00 88.12 264 ILE A N 1
ATOM 2017 C CA . ILE A 1 264 ? -0.245 -11.938 11.143 1.00 88.12 264 ILE A CA 1
ATOM 2018 C C . ILE A 1 264 ? 0.487 -12.792 10.113 1.00 88.12 264 ILE A C 1
ATOM 2020 O O . ILE A 1 264 ? -0.031 -13.039 9.030 1.00 88.12 264 ILE A O 1
ATOM 2024 N N . ARG A 1 265 ? 1.679 -13.281 10.464 1.00 88.00 265 ARG A N 1
ATOM 2025 C CA . ARG A 1 265 ? 2.502 -14.106 9.572 1.00 88.00 265 ARG A CA 1
ATOM 2026 C C . ARG A 1 265 ? 1.780 -15.380 9.130 1.00 88.00 265 ARG A C 1
ATOM 2028 O O . ARG A 1 265 ? 1.893 -15.757 7.973 1.00 88.00 265 ARG A O 1
ATOM 2035 N N . ASN A 1 266 ? 1.027 -16.009 10.031 1.00 89.19 266 ASN A N 1
ATOM 2036 C CA . ASN A 1 266 ? 0.288 -17.240 9.750 1.00 89.19 266 ASN A CA 1
ATOM 2037 C C . ASN A 1 266 ? -0.972 -17.005 8.901 1.00 89.19 266 ASN A C 1
ATOM 2039 O O . ASN A 1 266 ? -1.422 -17.918 8.214 1.00 89.19 266 ASN A O 1
ATOM 2043 N N . GLU A 1 267 ? -1.542 -15.799 8.941 1.00 90.06 267 GLU A N 1
ATOM 2044 C CA . GLU A 1 267 ? -2.714 -15.420 8.142 1.00 90.06 267 GLU A CA 1
ATOM 2045 C C . GLU A 1 267 ? -2.340 -14.841 6.766 1.00 90.06 267 GLU A C 1
ATOM 2047 O O . GLU A 1 267 ? -3.209 -14.700 5.905 1.00 90.06 267 GLU A O 1
ATOM 2052 N N . MET A 1 268 ? -1.064 -14.504 6.539 1.00 92.31 268 MET A N 1
ATOM 2053 C CA . MET A 1 268 ? -0.589 -13.868 5.310 1.00 92.31 268 MET A CA 1
ATOM 2054 C C . MET A 1 268 ? 0.251 -14.810 4.442 1.00 92.31 268 MET A C 1
ATOM 2056 O O . MET A 1 268 ? 1.211 -15.428 4.893 1.00 92.31 268 MET A O 1
ATOM 2060 N N . LYS A 1 269 ? -0.050 -14.842 3.144 1.00 95.19 269 LYS A N 1
ATOM 2061 C CA . LYS A 1 269 ? 0.772 -15.470 2.111 1.00 95.19 269 LYS A CA 1
ATOM 2062 C C . LYS A 1 269 ? 1.757 -14.444 1.549 1.00 95.19 269 LYS A C 1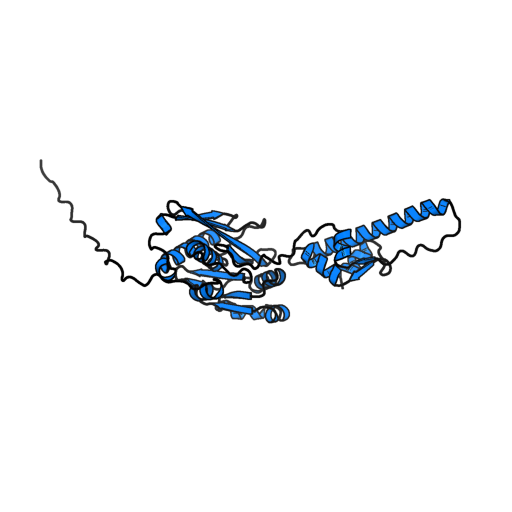
ATOM 2064 O O . LYS A 1 269 ? 1.357 -13.467 0.918 1.00 95.19 269 LYS A O 1
ATOM 2069 N N . ILE A 1 270 ? 3.046 -14.676 1.772 1.00 96.19 270 ILE A N 1
ATOM 2070 C CA . ILE A 1 270 ? 4.116 -13.752 1.381 1.00 96.19 270 ILE A CA 1
ATOM 2071 C C . ILE A 1 270 ? 4.907 -14.345 0.215 1.00 96.19 270 ILE A C 1
ATOM 2073 O O . ILE A 1 270 ? 5.405 -15.466 0.302 1.00 96.19 270 ILE A O 1
ATOM 2077 N N . HIS A 1 271 ? 5.036 -13.578 -0.866 1.00 97.38 271 HIS A N 1
ATOM 2078 C CA . HIS A 1 271 ? 5.853 -13.921 -2.027 1.00 97.38 271 HIS A CA 1
ATOM 2079 C C . HIS A 1 271 ? 7.140 -13.121 -2.019 1.00 97.38 271 HIS A C 1
ATOM 2081 O O . HIS A 1 271 ? 7.111 -11.896 -2.120 1.00 97.38 271 HIS A O 1
ATOM 2087 N N . PHE A 1 272 ? 8.263 -13.822 -1.946 1.00 97.69 272 PHE A N 1
ATOM 2088 C CA . PHE A 1 272 ? 9.582 -13.217 -2.028 1.00 97.69 272 PHE A CA 1
ATOM 2089 C C . PHE A 1 272 ? 10.089 -13.214 -3.462 1.00 97.69 272 PHE A C 1
ATOM 2091 O O . PHE A 1 272 ? 10.192 -14.279 -4.072 1.00 97.69 272 PHE A O 1
ATOM 2098 N N . VAL A 1 273 ? 10.422 -12.028 -3.970 1.00 97.75 273 VAL A N 1
ATOM 2099 C CA . VAL A 1 273 ? 10.835 -11.815 -5.365 1.00 97.75 273 VAL A CA 1
ATOM 2100 C C . VAL A 1 273 ? 12.186 -11.113 -5.455 1.00 97.75 273 VAL A C 1
ATOM 2102 O O . VAL A 1 273 ? 12.533 -10.295 -4.599 1.00 97.75 273 VAL A O 1
ATOM 2105 N N . GLU A 1 274 ? 12.939 -11.392 -6.517 1.00 97.25 274 GLU A N 1
ATOM 2106 C CA . GLU A 1 274 ? 14.239 -10.751 -6.778 1.00 97.25 274 GLU A CA 1
ATOM 2107 C C . GLU A 1 274 ? 14.191 -9.790 -7.971 1.00 97.25 274 GLU A C 1
ATOM 2109 O O . GLU A 1 274 ? 15.017 -8.878 -8.095 1.00 97.25 274 GLU A O 1
ATOM 2114 N N . ASN A 1 275 ? 13.223 -9.982 -8.866 1.00 96.69 275 ASN A N 1
ATOM 2115 C CA . ASN A 1 275 ? 13.084 -9.220 -10.100 1.00 96.69 275 ASN A CA 1
ATOM 2116 C C . ASN A 1 275 ? 11.613 -8.950 -10.457 1.00 96.69 275 ASN A C 1
ATOM 2118 O O . ASN A 1 275 ? 10.687 -9.584 -9.955 1.00 96.69 275 ASN A O 1
ATOM 2122 N N . MET A 1 276 ? 11.413 -7.986 -11.353 1.00 96.00 276 MET A N 1
ATOM 2123 C CA . MET A 1 276 ? 10.091 -7.579 -11.831 1.00 96.00 276 MET A CA 1
ATOM 2124 C C . MET A 1 276 ? 9.363 -8.649 -12.643 1.00 96.00 276 MET A C 1
ATOM 2126 O O . MET A 1 276 ? 8.136 -8.629 -12.686 1.00 96.00 276 MET A O 1
ATOM 2130 N N . ASP A 1 277 ? 10.081 -9.587 -13.261 1.00 93.06 277 ASP A N 1
ATOM 2131 C CA . ASP A 1 277 ? 9.453 -10.648 -14.051 1.00 93.06 277 ASP A CA 1
ATOM 2132 C C . ASP A 1 277 ? 8.657 -11.597 -13.131 1.00 93.06 277 ASP A C 1
ATOM 2134 O O . ASP A 1 277 ? 7.551 -12.026 -13.468 1.00 93.06 277 ASP A O 1
ATOM 2138 N N . GLU A 1 278 ? 9.171 -11.872 -11.926 1.00 95.88 278 GLU A N 1
ATOM 2139 C CA . GLU A 1 278 ? 8.432 -12.578 -10.872 1.00 95.88 278 GLU A CA 1
ATOM 2140 C C . GLU A 1 278 ? 7.228 -11.773 -10.370 1.00 95.88 278 GLU A C 1
ATOM 2142 O O . GLU A 1 278 ? 6.147 -12.339 -10.205 1.00 95.88 278 GLU A O 1
ATOM 2147 N N . VAL A 1 279 ? 7.390 -10.456 -10.178 1.00 96.69 279 VAL A N 1
ATOM 2148 C CA . VAL A 1 279 ? 6.290 -9.568 -9.759 1.00 96.69 279 VAL A CA 1
ATOM 2149 C C . VAL A 1 279 ? 5.139 -9.639 -10.760 1.00 96.69 279 VAL A C 1
ATOM 2151 O O . VAL A 1 279 ? 4.001 -9.879 -10.361 1.00 96.69 279 VAL A O 1
ATOM 2154 N N . PHE A 1 280 ? 5.422 -9.483 -12.057 1.00 95.06 280 PHE A N 1
ATOM 2155 C CA . PHE A 1 280 ? 4.398 -9.520 -13.102 1.00 95.06 280 PHE A CA 1
ATOM 2156 C C . PHE A 1 280 ? 3.684 -10.868 -13.171 1.00 95.06 280 PHE A C 1
ATOM 2158 O O . PHE A 1 280 ? 2.461 -10.885 -13.269 1.00 95.06 280 PHE A O 1
ATOM 2165 N N . ARG A 1 281 ? 4.415 -11.983 -13.036 1.00 93.75 281 ARG A N 1
ATOM 2166 C CA . ARG A 1 281 ? 3.829 -13.334 -13.033 1.00 93.75 281 ARG A CA 1
ATOM 2167 C C . ARG A 1 281 ? 2.835 -13.549 -11.889 1.00 93.75 281 ARG A C 1
ATOM 2169 O O . ARG A 1 281 ? 1.876 -14.293 -12.045 1.00 93.75 281 ARG A O 1
ATOM 2176 N N . ILE A 1 282 ? 3.085 -12.943 -10.729 1.00 94.69 282 ILE A N 1
ATOM 2177 C CA . ILE A 1 282 ? 2.228 -13.094 -9.545 1.00 94.69 282 ILE A CA 1
ATOM 2178 C C . ILE A 1 282 ? 1.057 -12.103 -9.580 1.00 94.69 282 ILE A C 1
ATOM 2180 O O . ILE A 1 282 ? -0.047 -12.442 -9.144 1.00 94.69 282 ILE A O 1
ATOM 2184 N N . ALA A 1 283 ? 1.306 -10.878 -10.051 1.00 95.00 283 ALA A N 1
ATOM 2185 C CA . ALA A 1 283 ? 0.377 -9.759 -9.931 1.00 95.00 283 ALA A CA 1
ATOM 2186 C C . ALA A 1 283 ? -0.594 -9.605 -11.110 1.00 95.00 283 ALA A C 1
ATOM 2188 O O . ALA A 1 283 ? -1.722 -9.163 -10.891 1.00 95.00 283 ALA A O 1
ATOM 2189 N N . LEU A 1 284 ? -0.188 -9.936 -12.339 1.00 92.50 284 LEU A N 1
ATOM 2190 C CA . LEU A 1 284 ? -1.055 -9.840 -13.517 1.00 92.50 284 LEU A CA 1
ATOM 2191 C C . LEU A 1 284 ? -1.920 -11.100 -13.632 1.00 92.50 284 LEU A C 1
ATOM 2193 O O . LEU A 1 284 ? -1.428 -12.215 -13.496 1.00 92.50 284 LEU A O 1
ATOM 2197 N N . ALA A 1 285 ? -3.217 -10.928 -13.886 1.00 83.31 285 ALA A N 1
ATOM 2198 C CA . ALA A 1 285 ? -4.174 -12.036 -13.962 1.00 83.31 285 ALA A CA 1
ATOM 2199 C C . ALA A 1 285 ? -4.268 -12.688 -15.361 1.00 83.31 285 ALA A C 1
ATOM 2201 O O . ALA A 1 285 ? -5.212 -13.430 -15.626 1.00 83.31 285 ALA A O 1
ATOM 2202 N N . GLY A 1 286 ? -3.318 -12.411 -16.258 1.00 76.44 286 GLY A N 1
ATOM 2203 C CA . GLY A 1 286 ? -3.242 -12.997 -17.597 1.00 76.44 286 GLY A CA 1
ATOM 2204 C C . GLY A 1 286 ? -1.798 -13.168 -18.065 1.00 76.44 286 GLY A C 1
ATOM 2205 O O . GLY A 1 286 ? -0.877 -12.605 -17.470 1.00 76.44 286 GLY A O 1
ATOM 2206 N N . ASP A 1 287 ? -1.611 -13.948 -19.129 1.00 72.88 287 ASP A N 1
ATOM 2207 C CA . ASP A 1 287 ? -0.290 -14.238 -19.681 1.00 72.88 287 ASP A CA 1
ATOM 2208 C C . ASP A 1 287 ? 0.230 -13.073 -20.531 1.00 72.88 287 ASP A C 1
ATOM 2210 O O . ASP A 1 287 ? -0.488 -12.482 -21.338 1.00 72.88 287 ASP A O 1
ATOM 2214 N N . LEU A 1 288 ? 1.510 -12.745 -20.355 1.00 73.31 288 LEU A N 1
ATOM 2215 C CA . LEU A 1 288 ? 2.197 -11.769 -21.195 1.00 73.31 288 LEU A CA 1
ATOM 2216 C C . LEU A 1 288 ? 2.487 -12.392 -22.565 1.00 73.31 288 LEU A C 1
ATOM 2218 O O . LEU A 1 288 ? 3.338 -13.274 -22.691 1.00 73.31 288 LEU A O 1
ATOM 2222 N N . GLU A 1 289 ? 1.816 -11.899 -23.603 1.00 65.75 289 GLU A N 1
ATOM 2223 C CA . GLU A 1 289 ? 2.131 -12.254 -24.986 1.00 65.75 289 GLU A CA 1
ATOM 2224 C C . GLU A 1 289 ? 3.350 -11.458 -25.460 1.00 65.75 289 GLU A C 1
ATOM 2226 O O . GLU A 1 289 ? 3.258 -10.302 -25.877 1.00 65.75 289 GLU A O 1
ATOM 2231 N N . ALA A 1 290 ? 4.529 -12.073 -25.390 1.00 62.22 290 ALA A N 1
ATOM 2232 C CA . ALA A 1 290 ? 5.722 -11.478 -25.972 1.00 62.22 290 ALA A CA 1
ATOM 2233 C C . ALA A 1 290 ? 5.533 -11.319 -27.490 1.00 62.22 290 ALA A C 1
ATOM 2235 O O . ALA A 1 290 ? 5.164 -12.269 -28.186 1.00 62.22 290 ALA A O 1
ATOM 2236 N N . LEU A 1 291 ? 5.865 -10.141 -28.028 1.00 55.44 291 LEU A N 1
ATOM 2237 C CA . LEU A 1 291 ? 6.032 -9.986 -29.471 1.00 55.44 291 LEU A CA 1
ATOM 2238 C C . LEU A 1 291 ? 7.141 -10.956 -29.874 1.00 55.44 291 LEU A C 1
ATOM 2240 O O . LEU A 1 291 ? 8.284 -10.775 -29.446 1.00 55.44 291 LEU A O 1
ATOM 2244 N N . ALA A 1 292 ? 6.800 -11.988 -30.660 1.00 45.38 292 ALA A N 1
ATOM 2245 C CA . ALA A 1 292 ? 7.767 -12.939 -31.198 1.00 45.38 292 ALA A CA 1
ATOM 2246 C C . ALA A 1 292 ? 8.986 -12.149 -31.670 1.00 45.38 292 ALA A C 1
ATOM 2248 O O . ALA A 1 292 ? 8.843 -11.228 -32.480 1.00 45.38 292 ALA A O 1
ATOM 2249 N N . ALA A 1 293 ? 10.147 -12.434 -31.075 1.00 41.88 293 ALA A N 1
ATOM 2250 C CA . ALA A 1 293 ? 11.345 -11.632 -31.238 1.00 41.88 293 ALA A CA 1
ATOM 2251 C C . ALA A 1 293 ? 11.721 -11.585 -32.721 1.00 41.88 293 ALA A C 1
ATOM 2253 O O . ALA A 1 293 ? 12.429 -12.452 -33.228 1.00 41.88 293 ALA A O 1
ATOM 2254 N N . ARG A 1 294 ? 11.243 -10.568 -33.446 1.00 37.34 294 ARG A N 1
ATOM 2255 C CA . ARG A 1 294 ? 11.806 -10.246 -34.748 1.00 37.34 294 ARG A CA 1
ATOM 2256 C C . ARG A 1 294 ? 13.261 -9.874 -34.467 1.00 37.34 294 ARG A C 1
ATOM 2258 O O . ARG A 1 294 ? 13.487 -9.000 -33.617 1.00 37.34 294 ARG A O 1
ATOM 2265 N N . PRO A 1 295 ? 14.238 -10.538 -35.114 1.00 35.50 295 PRO A N 1
ATOM 2266 C CA . PRO A 1 295 ? 15.634 -10.164 -34.964 1.00 35.50 295 PRO A CA 1
ATOM 2267 C C . PRO A 1 295 ? 15.761 -8.659 -35.233 1.00 35.50 295 PRO A C 1
ATOM 2269 O O . PRO A 1 295 ? 14.981 -8.118 -36.025 1.00 35.50 295 PRO A O 1
ATOM 2272 N N . PRO A 1 296 ? 16.655 -7.953 -34.520 1.00 40.94 296 PRO A N 1
ATOM 2273 C CA . PRO A 1 296 ? 16.768 -6.507 -34.640 1.00 40.94 296 PRO A CA 1
ATOM 2274 C C . PRO A 1 296 ? 16.903 -6.131 -36.118 1.00 40.94 296 PRO A C 1
ATOM 2276 O O . PRO A 1 296 ? 17.816 -6.590 -36.798 1.00 40.94 296 PRO A O 1
ATOM 2279 N N . ALA A 1 297 ? 15.959 -5.330 -36.618 1.00 47.47 297 ALA A N 1
ATOM 2280 C CA . ALA A 1 297 ? 16.058 -4.748 -37.944 1.00 47.47 297 ALA A CA 1
ATOM 2281 C C . ALA A 1 297 ? 17.236 -3.765 -37.926 1.00 47.47 297 ALA A C 1
ATOM 2283 O O . ALA A 1 297 ? 17.107 -2.670 -37.387 1.00 47.47 297 ALA A O 1
ATOM 2284 N N . HIS A 1 298 ? 18.354 -4.241 -38.475 1.00 39.62 298 HIS A N 1
ATOM 2285 C CA . HIS A 1 298 ? 19.637 -3.582 -38.719 1.00 39.62 298 HIS A CA 1
ATOM 2286 C C . HIS A 1 298 ? 20.403 -3.049 -37.487 1.00 39.62 298 HIS A C 1
ATOM 2288 O O . HIS A 1 298 ? 19.835 -2.384 -36.618 1.00 39.62 298 HIS A O 1
ATOM 2294 N N . PRO A 1 299 ? 21.727 -3.302 -37.395 1.00 42.75 299 PRO A N 1
ATOM 2295 C CA . PRO A 1 299 ? 22.600 -2.481 -36.566 1.00 42.75 299 PRO A CA 1
ATOM 2296 C C . PRO A 1 299 ? 22.449 -1.026 -37.016 1.00 42.75 299 PRO A C 1
ATOM 2298 O O . PRO A 1 299 ? 22.365 -0.762 -38.213 1.00 42.75 299 PRO A O 1
ATOM 2301 N N . LEU A 1 300 ? 22.405 -0.093 -36.067 1.00 46.03 300 LEU A N 1
ATOM 2302 C CA . LEU A 1 300 ? 22.578 1.325 -36.361 1.00 46.03 300 LEU A CA 1
ATOM 2303 C C . LEU A 1 300 ? 23.935 1.486 -37.059 1.00 46.03 300 LEU A C 1
ATOM 2305 O O . LEU A 1 300 ? 24.971 1.494 -36.396 1.00 46.03 300 LEU A O 1
ATOM 2309 N N . GLU A 1 301 ? 23.936 1.566 -38.389 1.00 38.12 301 GLU A N 1
ATOM 2310 C CA . GLU A 1 301 ? 25.078 2.073 -39.135 1.00 38.12 301 GLU A CA 1
ATOM 2311 C C . GLU A 1 301 ? 25.214 3.544 -38.760 1.00 38.12 301 GLU A C 1
ATOM 2313 O O . GLU A 1 301 ? 24.475 4.413 -39.222 1.00 38.12 301 GLU A O 1
ATOM 2318 N N . VAL A 1 302 ? 26.138 3.806 -37.841 1.00 47.06 302 VAL A N 1
ATOM 2319 C CA . VAL A 1 302 ? 26.668 5.142 -37.616 1.00 47.06 302 VAL A CA 1
ATOM 2320 C C . VAL A 1 302 ? 27.377 5.513 -38.911 1.00 47.06 302 VAL A C 1
ATOM 2322 O O . VAL A 1 302 ? 28.477 5.032 -39.174 1.00 47.06 302 VAL A O 1
ATOM 2325 N N . GLN A 1 303 ? 26.721 6.307 -39.757 1.00 41.94 303 GLN A N 1
ATOM 2326 C CA . GLN A 1 303 ? 27.395 6.918 -40.894 1.00 41.94 303 GLN A CA 1
ATOM 2327 C C . GLN A 1 303 ? 28.481 7.847 -40.335 1.00 41.94 303 GLN A C 1
ATOM 2329 O O . GLN A 1 303 ? 28.152 8.736 -39.546 1.00 41.94 303 GLN A O 1
ATOM 2334 N N . PRO A 1 304 ? 29.765 7.645 -40.673 1.00 43.78 304 PRO A N 1
ATOM 2335 C CA . PRO A 1 304 ? 30.791 8.606 -40.312 1.00 43.78 304 PRO A CA 1
ATOM 2336 C C . PRO A 1 304 ? 30.522 9.899 -41.088 1.00 43.78 304 PRO A C 1
ATOM 2338 O O . PRO A 1 304 ? 30.470 9.888 -42.318 1.00 43.78 304 PRO A O 1
ATOM 2341 N N . GLU A 1 305 ? 30.321 11.004 -40.370 1.00 46.28 305 GLU A N 1
ATOM 2342 C CA . GLU A 1 305 ? 30.305 12.339 -40.967 1.00 46.28 305 GLU A CA 1
ATOM 2343 C C . GLU A 1 305 ? 31.635 12.557 -41.702 1.00 46.28 305 GLU A C 1
ATOM 2345 O O . GLU A 1 305 ? 32.715 12.470 -41.113 1.00 46.28 305 GLU A O 1
ATOM 2350 N N . LEU A 1 306 ? 31.559 12.786 -43.014 1.00 50.53 306 LEU A N 1
ATOM 2351 C CA . LEU A 1 306 ? 32.713 13.172 -43.821 1.00 50.53 306 LEU A CA 1
ATOM 2352 C C . LEU A 1 306 ? 33.189 14.571 -43.388 1.00 50.53 306 LEU A C 1
ATOM 2354 O O . LEU A 1 306 ? 32.348 15.426 -43.097 1.00 50.53 306 LEU A O 1
ATOM 2358 N N . PRO A 1 307 ? 34.507 14.843 -43.363 1.00 48.25 307 PRO A N 1
ATOM 2359 C CA . PRO A 1 307 ? 35.020 16.151 -42.980 1.00 48.25 307 PRO A CA 1
ATOM 2360 C C . PRO A 1 307 ? 34.558 17.207 -43.986 1.00 48.25 307 PRO A C 1
ATOM 2362 O O . PRO A 1 307 ? 34.696 17.023 -45.195 1.00 48.25 307 PRO A O 1
ATOM 2365 N N . VAL A 1 308 ? 34.035 18.322 -43.481 1.00 50.44 308 VAL A N 1
ATOM 2366 C CA . VAL A 1 308 ? 33.729 19.511 -44.281 1.00 50.44 308 VAL A CA 1
ATOM 2367 C C . VAL A 1 308 ? 35.048 20.063 -44.831 1.00 50.44 308 VAL A C 1
ATOM 2369 O O . VAL A 1 308 ? 35.896 20.511 -44.061 1.00 50.44 308 VAL A O 1
ATOM 2372 N N . GLU A 1 309 ? 35.235 19.994 -46.150 1.00 47.00 309 GLU A N 1
ATOM 2373 C CA . GLU A 1 309 ? 36.375 20.602 -46.839 1.00 47.00 309 GLU A CA 1
ATOM 2374 C C . GLU A 1 309 ? 36.396 22.121 -46.611 1.00 47.00 309 GLU A C 1
ATOM 2376 O O . GLU A 1 309 ? 35.407 22.829 -46.818 1.00 47.00 309 GLU A O 1
ATOM 2381 N N . GLU A 1 310 ? 37.562 22.614 -46.188 1.00 51.19 310 GLU A N 1
ATOM 2382 C CA . GLU A 1 310 ? 37.925 24.026 -46.175 1.00 51.19 310 GLU A CA 1
ATOM 2383 C C . GLU A 1 310 ? 37.780 24.621 -47.580 1.00 51.19 310 GLU A C 1
ATOM 2385 O O . GLU A 1 310 ? 38.610 24.386 -48.458 1.00 51.19 310 GLU A O 1
ATOM 2390 N N . ASN A 1 311 ? 36.782 25.479 -47.779 1.00 44.03 311 ASN A N 1
ATOM 2391 C CA . ASN A 1 311 ? 36.771 26.368 -48.933 1.00 44.03 311 ASN A CA 1
ATOM 2392 C C . ASN A 1 311 ? 37.662 27.584 -48.633 1.00 44.03 311 ASN A C 1
ATOM 2394 O O . ASN A 1 311 ? 37.235 28.574 -48.035 1.00 44.03 311 ASN A O 1
ATOM 2398 N N . ARG A 1 312 ? 38.935 27.474 -49.026 1.00 46.16 312 ARG A N 1
ATOM 2399 C CA . ARG A 1 312 ? 39.842 28.607 -49.260 1.00 46.16 312 ARG A CA 1
ATOM 2400 C C . ARG A 1 312 ? 39.605 29.196 -50.660 1.00 46.16 312 ARG A C 1
ATOM 2402 O O . ARG A 1 312 ? 39.325 28.452 -51.591 1.00 46.16 312 ARG A O 1
ATOM 2409 N N . ALA A 1 313 ? 39.899 30.498 -50.771 1.00 46.84 313 ALA A N 1
ATOM 2410 C CA . ALA A 1 313 ? 39.914 31.398 -51.943 1.00 46.84 313 ALA A CA 1
ATOM 2411 C C . ALA A 1 313 ? 38.603 32.193 -52.140 1.00 46.84 313 ALA A C 1
ATOM 2413 O O . ALA A 1 313 ? 37.528 31.608 -52.174 1.00 46.84 313 ALA A O 1
ATOM 2414 N N . HIS A 1 314 ? 38.595 33.528 -52.234 1.00 43.00 314 HIS A N 1
ATOM 2415 C CA . HIS A 1 314 ? 39.614 34.512 -52.636 1.00 43.00 314 HIS A CA 1
ATOM 2416 C C . HIS A 1 314 ? 39.641 35.748 -51.729 1.00 43.00 314 HIS A C 1
ATOM 2418 O O . HIS A 1 314 ? 38.575 36.094 -51.175 1.00 43.00 314 HIS A O 1
#

Radius of gyration: 28.99 Å; chains: 1; bounding box: 89×52×97 Å

Foldseek 3Di:
DPLLVVLCVVLVHDQQAEDEDPQLLVLCPQQVDDAPDCPSVSVLSNQLNNQSSVVVVVVVVVVVVVCVPPVDDDPPRDHHDYRHNVNSCVRVPGGPDDQLPPPQDFAFLKAWEWAADPRFIAIWIKGKAKDFDALAEAEDAQEDPQCVVLLVLLVLLCLVCQLQQVHDNCSSGGIYMYMYIHDDPGHGYDQFCSLVSNLSVSRNRSVFTWGSLEYETFGAGSNFFTHADPRPQRRLVNCVSSNRQEYEGAQVCPVVCVVHDPVSVVSHHYHHDTGSVVVNVVTTPDDRDRNPDDDPPDDPPPDPDDDDDDDDDD

Sequence (314 aa):
RFLVPKQMKATGLRPEHLEFQDPGLMSLIQNYTREAGVRNLEREIGNVCRKVARQIVMAESAAEAQRGRSRKSPPLVHPKVVVDARKVGELLGPPRYRDLGTEKKPEIGMATGLAWTEVGGQVLTTEATIMEGRGRLTITGKLGDVMQESAQAAMSFIRSRAAMLGLPRDFYRHLDIHVHVPEGAIPKDGPSAGITIATTLASALTRLPVRGDLAMTGEITLRGRVLPIGGVKEKLLAAHRHGIFEVILPRDNEKDLADVPENIRNEMKIHFVENMDEVFRIALAGDLEALAARPPAHPLEVQPELPVEENRAH

Secondary structure (DSSP, 8-state):
--HHHHHHHHTT--TTTEEE-HHHHHHIIIII---SSSHHHHHHHHHHHHHHHHHHHHHHHHHHHHHTT-S------PPPEEE-HHHHHHHH-S-SS---------BTTEEEEEEEETTEEEEEEEEEEEEESSS-EEEESSB-HHHHHHHHHHHHHHHHTTTTTT--TTHHHHEEEEEE----SS-B-SGGGHHHHHHHHHHHHHTPPBPTTEEE--EE-TT-BEEP-S-HHHHHHHHHHTT--EEEEEGGGGGGGGGS-HHHHHH-EEEEESBHHHHHHHHBSS-------PPPS-----PPPPP-------